Protein AF-A0A4S9XTY2-F1 (afdb_monomer_lite)

Structure (mmCIF, N/CA/C/O backbone):
data_AF-A0A4S9XTY2-F1
#
_entry.id   AF-A0A4S9XTY2-F1
#
loop_
_atom_site.group_PDB
_atom_site.id
_atom_site.type_symbol
_atom_site.label_atom_id
_atom_site.label_alt_id
_atom_site.label_comp_id
_atom_site.label_asym_id
_atom_site.label_entity_id
_atom_site.label_seq_id
_atom_site.pdbx_PDB_ins_code
_atom_site.Cartn_x
_atom_site.Cartn_y
_atom_site.Cartn_z
_atom_site.occupancy
_atom_site.B_iso_or_equiv
_atom_site.auth_seq_id
_atom_site.auth_comp_id
_atom_site.auth_asym_id
_atom_site.auth_atom_id
_atom_site.pdbx_PDB_model_num
ATOM 1 N N . MET A 1 1 ? -0.813 13.740 -27.231 1.00 47.03 1 MET A N 1
ATOM 2 C CA . MET A 1 1 ? -1.101 12.616 -28.149 1.00 47.03 1 MET A CA 1
ATOM 3 C C . MET A 1 1 ? -2.004 13.001 -29.332 1.00 47.03 1 MET A C 1
ATOM 5 O O . MET A 1 1 ? -2.051 12.231 -30.271 1.00 47.03 1 MET A O 1
ATOM 9 N N . PHE A 1 2 ? -2.640 14.187 -29.355 1.00 44.78 2 PHE A N 1
ATOM 10 C CA . PHE A 1 2 ? -3.544 14.608 -30.448 1.00 44.78 2 PHE A CA 1
ATOM 11 C C . PHE A 1 2 ? -2.960 15.600 -31.477 1.00 44.78 2 PHE A C 1
ATOM 13 O O . PHE A 1 2 ? -3.659 15.971 -32.409 1.00 44.78 2 PHE A O 1
ATOM 20 N N . PHE A 1 3 ? -1.696 16.025 -31.347 1.00 54.00 3 PHE A N 1
ATOM 21 C CA . PHE A 1 3 ? -1.122 17.083 -32.198 1.00 54.00 3 PHE A CA 1
ATOM 22 C C . PHE A 1 3 ? 0.329 16.787 -32.611 1.00 54.00 3 PHE A C 1
ATOM 24 O O . PHE A 1 3 ? 1.235 17.560 -32.322 1.00 54.00 3 PHE A O 1
ATOM 31 N N . SER A 1 4 ? 0.573 15.635 -33.238 1.00 59.81 4 SER A N 1
ATOM 32 C CA . SER A 1 4 ? 1.846 15.348 -33.914 1.00 59.81 4 SER A CA 1
ATOM 33 C C . SER A 1 4 ? 1.547 14.979 -35.362 1.00 59.81 4 SER A C 1
ATOM 35 O O . SER A 1 4 ? 0.791 14.046 -35.614 1.00 59.81 4 SER A O 1
ATOM 37 N N . SER A 1 5 ? 2.108 15.732 -36.304 1.00 64.50 5 SER A N 1
ATOM 38 C CA . SER A 1 5 ? 1.830 15.650 -37.743 1.00 64.50 5 SER A CA 1
ATOM 39 C C . SER A 1 5 ? 2.603 14.544 -38.477 1.00 64.50 5 SER A C 1
ATOM 41 O O . SER A 1 5 ? 2.611 14.528 -39.704 1.00 64.50 5 SER A O 1
ATOM 43 N N . GLY A 1 6 ? 3.259 13.628 -37.755 1.00 66.06 6 GLY A N 1
ATOM 44 C CA . GLY A 1 6 ? 4.204 12.665 -38.338 1.00 66.06 6 GLY A CA 1
ATOM 45 C C . GLY A 1 6 ? 4.051 11.213 -37.890 1.00 66.06 6 GLY A C 1
ATOM 46 O O . GLY A 1 6 ? 5.023 10.476 -37.997 1.00 66.06 6 GLY A O 1
ATOM 47 N N . ARG A 1 7 ? 2.898 10.799 -37.345 1.00 63.44 7 ARG A N 1
ATOM 48 C CA . ARG A 1 7 ? 2.650 9.394 -36.967 1.00 63.44 7 ARG A CA 1
ATOM 49 C C . ARG A 1 7 ? 1.341 8.880 -37.560 1.00 63.44 7 ARG A C 1
ATOM 51 O O . ARG A 1 7 ? 0.300 9.511 -37.377 1.00 63.44 7 ARG A O 1
ATOM 58 N N . SER A 1 8 ? 1.398 7.747 -38.258 1.00 72.81 8 SER A N 1
ATOM 59 C CA . SER A 1 8 ? 0.222 7.052 -38.799 1.00 72.81 8 SER A CA 1
ATOM 60 C C . SER A 1 8 ? -0.583 6.340 -37.702 1.00 72.81 8 SER A C 1
ATOM 62 O O . SER A 1 8 ? -0.023 5.838 -36.729 1.00 72.81 8 SER A O 1
ATOM 64 N N . SER A 1 9 ? -1.902 6.218 -37.879 1.00 63.91 9 SER A N 1
ATOM 65 C CA . SER A 1 9 ? -2.782 5.426 -37.001 1.00 63.91 9 SER A CA 1
ATOM 66 C C . SER A 1 9 ? -2.543 3.913 -37.092 1.00 63.91 9 SER A C 1
ATOM 68 O O . SER A 1 9 ? -2.998 3.173 -36.223 1.00 63.91 9 SER A O 1
ATOM 70 N N . THR A 1 10 ? -1.828 3.454 -38.123 1.00 74.75 10 THR A N 1
ATOM 71 C CA . THR A 1 10 ? -1.462 2.045 -38.344 1.00 74.75 10 THR A CA 1
ATOM 72 C C . THR A 1 10 ? -0.012 1.729 -37.977 1.00 74.75 10 THR A C 1
ATOM 74 O O . THR A 1 10 ? 0.428 0.593 -38.148 1.00 74.75 10 THR A O 1
ATOM 77 N N . GLU A 1 11 ? 0.767 2.716 -37.525 1.00 68.56 11 GLU A N 1
ATOM 78 C CA . GLU A 1 11 ? 2.126 2.469 -37.042 1.00 68.56 11 GLU A CA 1
ATOM 79 C C . GLU A 1 11 ? 2.104 1.652 -35.750 1.00 68.56 11 GLU A C 1
ATOM 81 O O . GLU A 1 11 ? 1.166 1.738 -34.953 1.00 68.56 11 GLU A O 1
ATOM 86 N N . LYS A 1 12 ? 3.169 0.868 -35.524 1.00 64.44 12 LYS A N 1
ATOM 87 C CA . LYS A 1 12 ? 3.340 0.131 -34.270 1.00 64.44 12 LYS A CA 1
ATOM 88 C C . LYS A 1 12 ? 3.240 1.143 -33.118 1.00 64.44 12 LYS A C 1
ATOM 90 O O . LYS A 1 12 ? 4.052 2.071 -33.078 1.00 64.44 12 LYS A O 1
ATOM 95 N N . PRO A 1 13 ? 2.262 1.000 -32.206 1.00 62.91 13 PRO A N 1
ATOM 96 C CA . PRO A 1 13 ? 2.040 1.988 -31.166 1.00 62.91 13 PRO A CA 1
ATOM 97 C C . PRO A 1 13 ? 3.301 2.135 -30.321 1.00 62.91 13 PRO A C 1
ATOM 99 O O . PRO A 1 13 ? 3.933 1.150 -29.938 1.00 62.91 13 PRO A O 1
ATOM 102 N N . ASP A 1 14 ? 3.669 3.383 -30.049 1.00 62.94 14 ASP A N 1
ATOM 103 C CA . ASP A 1 14 ? 4.809 3.717 -29.207 1.00 62.94 14 ASP A CA 1
ATOM 104 C C . ASP A 1 14 ? 4.524 3.292 -27.764 1.00 62.94 14 ASP A C 1
ATOM 106 O O . ASP A 1 14 ? 3.837 3.977 -27.001 1.00 62.94 14 ASP A O 1
ATOM 110 N N . ARG A 1 15 ? 5.048 2.116 -27.410 1.00 62.03 15 ARG A N 1
ATOM 111 C CA . ARG A 1 15 ? 4.885 1.500 -26.091 1.00 62.03 15 ARG A CA 1
ATOM 112 C C . ARG A 1 15 ? 5.699 2.207 -25.003 1.00 62.03 15 ARG A C 1
ATOM 114 O O . ARG A 1 15 ? 5.508 1.901 -23.832 1.00 62.03 15 ARG A O 1
ATOM 121 N N . GLN A 1 16 ? 6.554 3.179 -25.350 1.00 60.59 16 GLN A N 1
ATOM 122 C CA . GLN A 1 16 ? 7.283 3.965 -24.351 1.00 60.59 16 GLN A CA 1
ATOM 123 C C . GLN A 1 16 ? 6.404 5.019 -23.662 1.00 60.59 16 GLN A C 1
ATOM 125 O O . GLN A 1 16 ? 6.859 5.622 -22.691 1.00 60.59 16 GLN A O 1
ATOM 130 N N . ALA A 1 17 ? 5.167 5.250 -24.137 1.00 57.03 17 ALA A N 1
ATOM 131 C CA . ALA A 1 17 ? 4.117 6.023 -23.459 1.00 57.03 17 ALA A CA 1
ATOM 132 C C . ALA A 1 17 ? 4.614 7.314 -22.760 1.00 57.03 17 ALA A C 1
ATOM 134 O O . ALA A 1 17 ? 4.257 7.601 -21.618 1.00 57.03 17 ALA A O 1
ATOM 135 N N . GLY A 1 18 ? 5.442 8.107 -23.453 1.00 57.00 18 GLY A N 1
ATOM 136 C CA . GLY A 1 18 ? 5.953 9.394 -22.959 1.00 57.00 18 GLY A CA 1
ATOM 137 C C . GLY A 1 18 ? 7.310 9.367 -22.244 1.00 57.00 18 GLY A C 1
ATOM 138 O O . GLY A 1 18 ? 7.658 10.338 -21.573 1.00 57.00 18 GLY A O 1
ATOM 139 N N . GLY A 1 19 ? 8.095 8.302 -22.413 1.00 66.56 19 GLY A N 1
ATOM 140 C CA . GLY A 1 19 ? 9.510 8.250 -22.035 1.00 66.56 19 GLY A CA 1
ATOM 141 C C . GLY A 1 19 ? 9.763 7.829 -20.585 1.00 66.56 19 GLY A C 1
ATOM 142 O O . GLY A 1 19 ? 8.853 7.443 -19.853 1.00 66.56 19 GLY A O 1
ATOM 143 N N . GLN A 1 20 ? 11.027 7.916 -20.157 1.00 69.06 20 GLN A N 1
ATOM 144 C CA . GLN A 1 20 ? 11.509 7.376 -18.876 1.00 69.06 20 GLN A CA 1
ATOM 145 C C . GLN A 1 20 ? 10.774 7.929 -17.639 1.00 69.06 20 GLN A C 1
ATOM 147 O O . GLN A 1 20 ? 10.698 7.242 -16.623 1.00 69.06 20 GLN A O 1
ATOM 152 N N . TYR A 1 21 ? 10.217 9.143 -17.714 1.00 75.00 21 TYR A N 1
ATOM 153 C CA . TYR A 1 21 ? 9.697 9.865 -16.547 1.00 75.00 21 TYR A CA 1
ATOM 154 C C . TYR A 1 21 ? 8.173 10.032 -16.514 1.00 75.00 21 TYR A C 1
ATOM 156 O O . TYR A 1 21 ? 7.608 10.083 -15.422 1.00 75.00 21 TYR A O 1
ATOM 164 N N . LEU A 1 22 ? 7.477 10.067 -17.660 1.00 82.56 22 LEU A N 1
ATOM 165 C CA . LEU A 1 22 ? 6.032 10.338 -17.670 1.00 82.56 22 LEU A CA 1
ATOM 166 C C . LEU A 1 22 ? 5.233 9.231 -16.972 1.00 82.56 22 LEU A C 1
ATOM 168 O O . LEU A 1 22 ? 4.393 9.513 -16.118 1.00 82.56 22 LEU A O 1
ATOM 172 N N . VAL A 1 23 ? 5.516 7.971 -17.307 1.00 80.94 23 VAL A N 1
ATOM 173 C CA . VAL A 1 23 ? 4.819 6.812 -16.732 1.00 80.94 23 VAL A CA 1
ATOM 174 C C . VAL A 1 2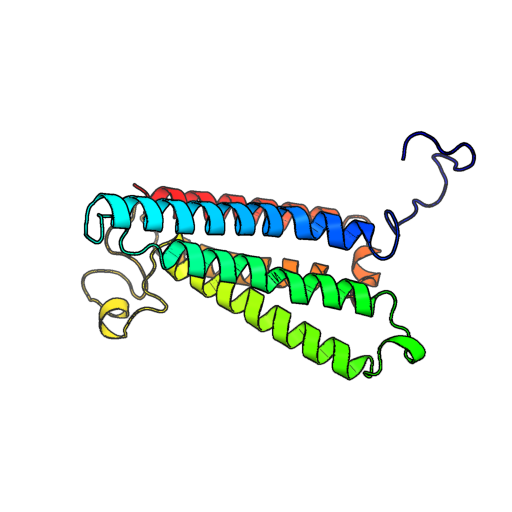3 ? 5.018 6.731 -15.207 1.00 80.94 23 VAL A C 1
ATOM 176 O O . VAL A 1 23 ? 4.014 6.656 -14.496 1.00 80.94 23 VAL A O 1
ATOM 179 N N . PRO A 1 24 ? 6.248 6.822 -14.658 1.00 84.56 24 PRO A N 1
ATOM 180 C CA . PRO A 1 24 ? 6.460 6.908 -13.210 1.00 84.56 24 PRO A CA 1
ATOM 181 C C . PRO A 1 24 ? 5.718 8.068 -12.540 1.00 84.56 24 PRO A C 1
ATOM 183 O O . PRO A 1 24 ? 5.128 7.872 -11.477 1.00 84.56 24 PRO A O 1
ATOM 186 N N . CYS A 1 25 ? 5.692 9.253 -13.161 1.00 87.69 25 CYS A N 1
ATOM 187 C CA . CYS A 1 25 ? 4.947 10.396 -12.633 1.00 87.69 25 CYS A CA 1
ATOM 188 C C . CYS A 1 25 ? 3.451 10.090 -12.524 1.00 87.69 25 CYS A C 1
ATOM 190 O O . CYS A 1 25 ? 2.868 10.334 -11.472 1.00 87.69 25 CYS A O 1
ATOM 192 N N . ILE A 1 26 ? 2.841 9.508 -13.564 1.00 88.38 26 ILE A N 1
ATOM 193 C CA . ILE A 1 26 ? 1.420 9.125 -13.549 1.00 88.38 26 ILE A CA 1
ATOM 194 C C . ILE A 1 26 ? 1.147 8.079 -12.460 1.00 88.38 26 ILE A C 1
ATOM 196 O O . ILE A 1 26 ? 0.204 8.232 -11.684 1.00 88.38 26 ILE A O 1
ATOM 200 N N . ILE A 1 27 ? 1.996 7.053 -12.350 1.00 87.06 27 ILE A N 1
ATOM 201 C CA . ILE A 1 27 ? 1.874 6.002 -11.325 1.00 87.06 27 ILE A CA 1
ATOM 202 C C . ILE A 1 27 ? 1.998 6.582 -9.904 1.00 87.06 27 ILE A C 1
ATOM 204 O O . ILE A 1 27 ? 1.368 6.077 -8.976 1.00 87.06 27 ILE A O 1
ATOM 208 N N . ALA A 1 28 ? 2.766 7.660 -9.719 1.00 92.06 28 ALA A N 1
ATOM 209 C CA . ALA A 1 28 ? 2.953 8.311 -8.425 1.00 92.06 28 ALA A CA 1
ATOM 210 C C . ALA A 1 28 ? 1.759 9.176 -7.975 1.00 92.06 28 ALA A C 1
ATOM 212 O O . ALA A 1 28 ? 1.602 9.401 -6.770 1.00 92.06 28 ALA A O 1
ATOM 213 N N . ILE A 1 29 ? 0.900 9.636 -8.897 1.00 94.06 29 ILE A N 1
ATOM 214 C CA . ILE A 1 29 ? -0.200 10.576 -8.603 1.00 94.06 29 ILE A CA 1
ATOM 215 C C . ILE A 1 29 ? -1.103 10.099 -7.451 1.00 94.06 29 ILE A C 1
ATOM 217 O O . ILE A 1 29 ? -1.309 10.878 -6.513 1.00 94.06 29 ILE A O 1
ATOM 221 N N . PRO A 1 30 ? -1.629 8.855 -7.436 1.00 92.75 30 PRO A N 1
ATOM 222 C CA . PRO A 1 30 ? -2.524 8.417 -6.366 1.00 92.75 30 PRO A CA 1
ATOM 223 C C . PRO A 1 30 ? -1.857 8.464 -4.985 1.00 92.75 30 PRO A C 1
ATOM 225 O O . PRO A 1 30 ? -2.453 8.951 -4.020 1.00 92.75 30 PRO A O 1
ATOM 228 N N . SER A 1 31 ? -0.598 8.024 -4.898 1.00 94.69 31 SER A N 1
ATOM 229 C CA . SER A 1 31 ? 0.190 8.049 -3.661 1.00 94.69 31 SER A CA 1
ATOM 230 C C . SER A 1 31 ? 0.486 9.476 -3.200 1.00 94.69 31 SER A C 1
ATOM 232 O O . SER A 1 31 ? 0.404 9.755 -2.006 1.00 94.69 31 SER A O 1
ATOM 234 N N . MET A 1 32 ? 0.750 10.410 -4.123 1.00 96.69 32 MET A N 1
ATOM 235 C CA . MET A 1 32 ? 0.934 11.834 -3.804 1.00 96.69 32 MET A CA 1
ATOM 236 C C . MET A 1 32 ? -0.329 12.466 -3.230 1.00 96.69 32 MET A C 1
ATOM 238 O O . MET A 1 32 ? -0.268 13.150 -2.205 1.00 96.69 32 MET A O 1
ATOM 242 N N . ILE A 1 33 ? -1.476 12.231 -3.872 1.00 97.44 33 ILE A N 1
ATOM 243 C CA . ILE A 1 33 ? -2.762 12.767 -3.418 1.00 97.44 33 ILE A CA 1
ATOM 244 C C . ILE A 1 33 ? -3.060 12.259 -2.006 1.00 97.44 33 ILE A C 1
ATOM 246 O O . ILE A 1 33 ? -3.359 13.056 -1.114 1.00 97.44 33 ILE A O 1
ATOM 250 N N . ARG A 1 34 ? -2.917 10.948 -1.78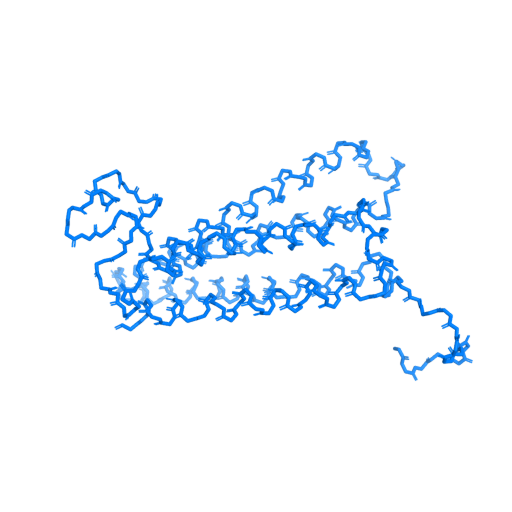2 1.00 96.50 34 ARG A N 1
ATOM 251 C CA . ARG A 1 34 ? -3.153 10.324 -0.476 1.00 96.50 34 ARG A CA 1
ATOM 252 C C . ARG A 1 34 ? -2.175 10.809 0.589 1.00 96.50 34 ARG A C 1
ATOM 254 O O . ARG A 1 34 ? -2.618 11.163 1.677 1.00 96.50 34 ARG A O 1
ATOM 261 N N . LEU A 1 35 ? -0.882 10.906 0.277 1.00 97.62 35 LEU A N 1
ATOM 262 C CA . LEU A 1 35 ? 0.117 11.462 1.192 1.00 97.62 35 LEU A CA 1
ATOM 263 C C . LEU A 1 35 ? -0.280 12.874 1.637 1.00 97.62 35 LEU A C 1
ATOM 265 O O . LEU A 1 35 ? -0.327 13.160 2.833 1.00 97.62 35 LEU A O 1
ATOM 269 N N . ARG A 1 36 ? -0.630 13.744 0.684 1.00 98.00 36 ARG A N 1
ATOM 270 C CA . ARG A 1 36 ? -1.061 15.113 0.981 1.00 98.00 36 ARG A CA 1
ATOM 271 C C . ARG A 1 36 ? -2.302 15.132 1.873 1.00 98.00 36 ARG A C 1
ATOM 273 O O . ARG A 1 36 ? -2.329 15.885 2.843 1.00 98.00 36 ARG A O 1
ATOM 280 N N . GLN A 1 37 ? -3.309 14.313 1.568 1.00 97.44 37 GLN A N 1
ATOM 281 C CA . GLN A 1 37 ? -4.519 14.191 2.388 1.00 97.44 37 GLN A CA 1
ATOM 282 C C . GLN A 1 37 ? -4.182 13.761 3.821 1.00 97.44 37 GLN A C 1
ATOM 284 O O . GLN A 1 37 ? -4.606 14.414 4.770 1.00 97.44 37 GLN A O 1
ATOM 289 N N . CYS A 1 38 ? -3.363 12.720 3.990 1.00 97.19 38 CYS A N 1
ATOM 290 C CA . CYS A 1 38 ? -2.970 12.222 5.306 1.00 97.19 38 CYS A CA 1
ATOM 291 C C . CYS A 1 38 ? -2.218 13.273 6.134 1.00 97.19 38 CYS A C 1
ATOM 293 O O . CYS A 1 38 ? -2.496 13.431 7.322 1.00 97.19 38 CYS A O 1
ATOM 295 N N . LEU A 1 39 ? -1.308 14.029 5.514 1.00 97.69 39 LEU A N 1
ATOM 296 C CA . LEU A 1 39 ? -0.595 15.110 6.195 1.00 97.69 39 LEU A CA 1
ATOM 297 C C . LEU A 1 39 ? -1.542 16.243 6.610 1.00 97.69 39 LEU A C 1
ATOM 299 O O . LEU A 1 39 ? -1.455 16.730 7.735 1.00 97.69 39 LEU A O 1
ATOM 303 N N . ILE A 1 40 ? -2.475 16.636 5.739 1.00 97.19 40 ILE A N 1
ATOM 304 C CA . ILE A 1 40 ? -3.475 17.666 6.053 1.00 97.19 40 ILE A CA 1
ATOM 305 C C . ILE A 1 40 ? -4.346 17.242 7.239 1.00 97.19 40 ILE A C 1
ATOM 307 O O . ILE A 1 40 ? -4.518 18.034 8.166 1.00 97.19 40 ILE A O 1
ATOM 311 N N . GLU A 1 41 ? -4.856 16.008 7.245 1.00 96.25 41 GLU A N 1
ATOM 312 C CA . GLU A 1 41 ? -5.672 15.511 8.358 1.00 96.25 41 GLU A CA 1
ATOM 313 C C . GLU A 1 41 ? -4.868 15.423 9.660 1.00 96.25 41 GLU A C 1
ATOM 315 O O . GLU A 1 41 ? -5.356 15.838 10.711 1.00 96.25 41 GLU A O 1
ATOM 320 N N . TYR A 1 42 ? -3.598 15.006 9.604 1.00 96.00 42 TYR A N 1
ATOM 321 C CA . TYR A 1 42 ? -2.718 15.028 10.774 1.00 96.00 42 TYR A CA 1
ATOM 322 C C . TYR A 1 42 ? -2.593 16.437 11.376 1.00 96.00 42 TYR A C 1
ATOM 324 O O . TYR A 1 42 ? -2.788 16.633 12.580 1.00 96.00 42 TYR A O 1
ATOM 332 N N . PHE A 1 43 ? -2.323 17.446 10.543 1.00 95.50 43 PHE A N 1
ATOM 333 C CA . PHE A 1 43 ? -2.239 18.830 11.010 1.00 95.50 43 PHE A CA 1
ATOM 334 C C . PHE A 1 43 ? -3.588 19.363 11.506 1.00 95.50 43 PHE A C 1
ATOM 336 O O . PHE A 1 43 ? -3.618 20.134 12.470 1.00 95.50 43 PHE A O 1
ATOM 343 N N . ARG A 1 44 ? -4.704 18.935 10.901 1.00 95.12 44 ARG A N 1
ATOM 344 C CA . ARG A 1 44 ? -6.056 19.291 11.348 1.00 95.12 44 ARG A CA 1
ATOM 345 C C . ARG A 1 44 ? -6.340 18.747 12.749 1.00 95.12 44 ARG A C 1
ATOM 347 O O . ARG A 1 44 ? -6.738 19.532 13.610 1.00 95.12 44 ARG A O 1
ATOM 354 N N . VAL A 1 45 ? -6.066 17.465 13.002 1.00 94.62 45 VAL A N 1
ATOM 355 C CA . VAL A 1 45 ? -6.221 16.841 14.330 1.00 94.62 45 VAL A CA 1
ATOM 356 C C . VAL A 1 45 ? -5.332 17.534 15.361 1.00 94.62 45 VAL A C 1
ATOM 358 O O . VAL A 1 45 ? -5.798 17.914 16.434 1.00 94.62 45 VAL A O 1
ATOM 361 N N . ARG A 1 46 ? -4.068 17.812 15.020 1.00 92.94 46 ARG A N 1
ATOM 362 C CA . ARG A 1 46 ? -3.138 18.506 15.923 1.00 92.94 46 ARG A CA 1
ATOM 363 C C . ARG A 1 46 ? -3.615 19.916 16.286 1.00 92.94 46 ARG A C 1
ATOM 365 O O . ARG A 1 46 ? -3.502 20.326 17.442 1.00 92.94 46 ARG A O 1
ATOM 372 N N . LYS A 1 47 ? -4.167 20.661 15.321 1.00 93.56 47 LYS A N 1
ATOM 373 C CA . LYS A 1 47 ? -4.745 21.993 15.559 1.00 93.56 47 LYS A CA 1
ATOM 374 C C . LYS A 1 47 ? -5.992 21.917 16.443 1.00 93.56 47 LYS A C 1
ATOM 376 O O . LYS A 1 47 ? -6.132 22.742 17.344 1.00 93.56 47 LYS A O 1
ATOM 381 N N . ALA A 1 48 ? -6.867 20.938 16.207 1.00 92.25 48 ALA A N 1
ATOM 382 C CA . ALA A 1 48 ? -8.062 20.714 17.018 1.00 92.25 48 ALA A CA 1
ATOM 383 C C . ALA A 1 48 ? -7.701 20.386 18.475 1.00 92.25 48 ALA A C 1
ATOM 385 O O . ALA A 1 48 ? -8.198 21.046 19.384 1.00 92.25 48 ALA A O 1
ATOM 386 N N . ASN A 1 49 ? -6.752 19.471 18.692 1.00 92.75 49 ASN A N 1
ATOM 387 C CA . ASN A 1 49 ? -6.265 19.111 20.026 1.00 92.75 49 ASN A CA 1
ATOM 388 C C . ASN A 1 49 ? -5.648 20.308 20.764 1.00 92.75 49 ASN A C 1
ATOM 390 O O . ASN A 1 49 ? -5.951 20.550 21.930 1.00 92.75 49 ASN A O 1
ATOM 394 N N . LYS A 1 50 ? -4.841 21.127 20.071 1.00 91.62 50 LYS A N 1
ATOM 395 C CA . LYS A 1 50 ? -4.291 22.363 20.651 1.00 91.62 50 LYS A CA 1
ATOM 396 C C . LYS A 1 50 ? -5.394 23.334 21.092 1.00 91.62 50 LYS A C 1
ATOM 398 O O . LYS A 1 50 ? -5.253 23.966 22.131 1.00 91.62 50 LYS A O 1
ATOM 403 N N . LYS A 1 51 ? -6.479 23.458 20.317 1.00 91.50 51 LYS A N 1
ATOM 404 C CA . LYS A 1 51 ? -7.627 24.316 20.660 1.00 91.50 51 LYS A CA 1
ATOM 405 C C . LYS A 1 51 ? -8.436 23.755 21.836 1.00 91.50 51 LYS A C 1
ATOM 407 O O . LYS A 1 51 ? -8.920 24.534 22.645 1.00 91.50 51 LYS A O 1
ATOM 412 N N . ALA A 1 52 ? -8.579 22.435 21.919 1.00 89.12 52 ALA A N 1
ATOM 413 C CA . ALA A 1 52 ? -9.328 21.759 22.976 1.00 89.12 52 ALA A CA 1
ATOM 414 C C . ALA A 1 52 ? -8.551 21.624 24.300 1.00 89.12 52 ALA A C 1
ATOM 416 O O . ALA A 1 52 ? -9.137 21.232 25.302 1.00 89.12 52 ALA A O 1
ATOM 417 N N . GLY A 1 53 ? -7.245 21.922 24.320 1.00 88.44 53 GLY A N 1
ATOM 418 C CA . GLY A 1 53 ? -6.408 21.780 25.517 1.00 88.44 53 GLY A CA 1
ATOM 419 C C . GLY A 1 53 ? -6.116 20.324 25.906 1.00 88.44 53 GLY A C 1
ATOM 420 O O . GLY A 1 53 ? -5.667 20.070 27.018 1.00 88.44 53 GLY A O 1
ATOM 421 N N . GLY A 1 54 ? -6.356 19.367 25.004 1.00 87.06 54 GLY A N 1
ATOM 422 C CA . GLY A 1 54 ? -6.232 17.935 25.273 1.00 87.06 54 GLY A CA 1
ATOM 423 C C . GLY A 1 54 ? -6.309 17.084 24.006 1.00 87.06 54 GLY A C 1
ATOM 424 O O . GLY A 1 54 ? -6.439 17.602 22.896 1.00 87.06 54 GLY A O 1
ATOM 425 N N . THR A 1 55 ? -6.202 15.764 24.161 1.00 87.19 55 THR A N 1
ATOM 426 C CA . THR A 1 55 ? -6.397 14.823 23.045 1.00 87.19 55 THR A CA 1
ATOM 427 C C . THR A 1 55 ? -7.886 14.531 22.874 1.00 87.19 55 THR A C 1
ATOM 429 O O . THR A 1 55 ? -8.549 14.107 23.814 1.00 87.19 55 THR A O 1
ATOM 432 N N . GLY A 1 56 ? -8.431 14.826 21.690 1.00 81.19 56 GLY A N 1
ATOM 433 C CA . GLY A 1 56 ? -9.830 14.542 21.366 1.00 81.19 56 GLY A CA 1
ATOM 434 C C . GLY A 1 56 ? -10.084 13.064 21.050 1.00 81.19 56 GLY A C 1
ATOM 435 O O . GLY A 1 56 ? -9.172 12.240 21.083 1.00 81.19 56 GLY A O 1
ATOM 436 N N . ALA A 1 57 ? -11.322 12.739 20.660 1.00 77.88 57 ALA A N 1
ATOM 437 C CA . ALA A 1 57 ? -11.759 11.371 20.338 1.00 77.88 57 ALA A CA 1
ATOM 438 C C . ALA A 1 57 ? -10.920 10.677 19.243 1.00 77.88 57 ALA A C 1
ATOM 440 O O . ALA A 1 57 ? -10.758 9.463 19.260 1.00 77.88 57 ALA A O 1
ATOM 441 N N . HIS A 1 58 ? -10.328 11.442 18.320 1.00 77.38 58 HIS A N 1
ATOM 442 C CA . HIS A 1 58 ? -9.444 10.925 17.263 1.00 77.38 58 HIS A CA 1
ATOM 443 C C . HIS A 1 58 ? -7.979 10.745 17.714 1.00 77.38 58 HIS A C 1
ATOM 445 O O . HIS A 1 58 ? -7.075 10.549 16.896 1.00 77.38 58 HIS A O 1
ATOM 451 N N . GLY A 1 59 ? -7.719 10.843 19.020 1.00 87.75 59 GLY A N 1
ATOM 452 C CA . GLY A 1 59 ? -6.389 10.763 19.608 1.00 87.75 59 GLY A CA 1
ATOM 453 C C . GLY A 1 59 ? -5.475 11.900 19.149 1.00 87.75 59 GLY A C 1
ATOM 454 O O . GLY A 1 59 ? -5.912 12.993 18.788 1.00 87.75 59 GLY A O 1
ATOM 455 N N . TRP A 1 60 ? -4.165 11.655 19.155 1.00 88.38 60 TRP A N 1
ATOM 456 C CA . TRP A 1 60 ? -3.163 12.655 18.765 1.00 88.38 60 TRP A CA 1
ATOM 457 C C . TRP A 1 60 ? -2.928 12.755 17.244 1.00 88.38 60 TRP A C 1
ATOM 459 O O . TRP A 1 60 ? -2.166 13.614 16.803 1.00 88.38 60 TRP A O 1
ATOM 469 N N . GLY A 1 61 ? -3.582 11.907 16.438 1.00 90.25 61 GLY A N 1
ATOM 470 C CA . GLY A 1 61 ? -3.465 11.891 14.972 1.00 90.25 61 GLY A CA 1
ATOM 471 C C . GLY A 1 61 ? -2.425 10.917 14.400 1.00 90.25 61 GLY A C 1
ATOM 472 O O . GLY A 1 61 ? -2.196 10.918 13.190 1.00 90.25 61 GLY A O 1
ATOM 473 N N . GLY A 1 62 ? -1.814 10.061 15.227 1.00 92.06 62 GLY A N 1
ATOM 474 C CA . GLY A 1 62 ? -0.762 9.126 14.803 1.00 92.06 62 GLY A CA 1
ATOM 475 C C . GLY A 1 62 ? -1.154 8.191 13.653 1.00 92.06 62 GLY A C 1
ATOM 476 O O . GLY A 1 62 ? -0.323 7.894 12.797 1.00 92.06 62 GLY A O 1
ATOM 477 N N . GLN A 1 63 ? -2.425 7.788 13.561 1.00 93.50 63 GLN A N 1
ATOM 478 C CA . GLN A 1 63 ? -2.917 6.958 12.456 1.00 93.50 63 GLN A CA 1
ATOM 479 C C . GLN A 1 63 ? -2.803 7.668 11.098 1.00 93.50 63 GLN A C 1
ATOM 481 O O . GLN A 1 63 ? -2.429 7.038 10.113 1.00 93.50 63 GLN A O 1
ATOM 486 N N . HIS A 1 64 ? -3.051 8.980 11.024 1.00 94.62 64 HIS A N 1
ATOM 487 C CA . HIS A 1 64 ? -2.884 9.728 9.774 1.00 94.62 64 HIS A CA 1
ATOM 488 C C . HIS A 1 64 ? -1.418 9.780 9.342 1.00 94.62 64 HIS A C 1
ATOM 490 O O . HIS A 1 64 ? -1.126 9.614 8.161 1.00 94.62 64 HIS A O 1
ATOM 496 N N . LEU A 1 65 ? -0.493 9.944 10.292 1.00 95.62 65 LEU A N 1
ATOM 497 C CA . LEU A 1 65 ? 0.940 9.939 10.003 1.00 95.62 65 LEU A CA 1
ATOM 498 C C . LEU A 1 65 ? 1.431 8.549 9.576 1.00 95.62 65 LEU A C 1
ATOM 500 O O . LEU A 1 65 ? 2.199 8.429 8.626 1.00 95.62 65 LEU A O 1
ATOM 504 N N . ALA A 1 66 ? 0.943 7.491 10.223 1.00 96.19 66 ALA A N 1
ATOM 505 C CA . ALA A 1 66 ? 1.241 6.124 9.820 1.00 96.19 66 ALA A CA 1
ATOM 506 C C . ALA A 1 66 ? 0.726 5.852 8.390 1.00 96.19 66 ALA A C 1
ATOM 508 O O . ALA A 1 66 ? 1.464 5.332 7.553 1.00 96.19 66 ALA A O 1
ATOM 509 N N . ASN A 1 67 ? -0.484 6.309 8.058 1.00 96.06 67 ASN A N 1
ATOM 510 C CA . ASN A 1 67 ? -1.024 6.192 6.703 1.00 96.06 67 ASN A CA 1
ATOM 511 C C . ASN A 1 67 ? -0.214 7.024 5.690 1.00 96.06 67 ASN A C 1
ATOM 513 O O . ASN A 1 67 ? 0.039 6.570 4.578 1.00 96.06 67 ASN A O 1
ATOM 517 N N . ALA A 1 68 ? 0.255 8.215 6.077 1.00 97.12 68 ALA A N 1
ATOM 518 C CA . ALA A 1 68 ? 1.165 9.018 5.261 1.00 97.12 68 ALA A CA 1
ATOM 519 C C . ALA A 1 68 ? 2.456 8.245 4.946 1.00 97.12 68 ALA A C 1
ATOM 521 O O . ALA A 1 68 ? 2.863 8.194 3.786 1.00 97.12 68 ALA A O 1
ATOM 522 N N . LEU A 1 69 ? 3.042 7.574 5.946 1.00 97.00 69 LEU A N 1
ATOM 523 C CA . LEU A 1 69 ? 4.222 6.726 5.764 1.00 97.00 69 LEU A CA 1
ATOM 524 C C . LEU A 1 69 ? 3.943 5.540 4.823 1.00 97.00 69 LEU A C 1
ATOM 526 O O . LEU A 1 69 ? 4.791 5.177 4.006 1.00 97.00 69 LEU A O 1
ATOM 530 N N . LYS A 1 70 ? 2.737 4.957 4.891 1.00 95.88 70 LYS A N 1
ATOM 531 C CA . LYS A 1 70 ? 2.312 3.901 3.962 1.00 95.88 70 LYS A CA 1
ATOM 532 C C . LYS A 1 70 ? 2.397 4.398 2.522 1.00 95.88 70 LYS A C 1
ATOM 534 O O . LYS A 1 70 ? 3.081 3.787 1.706 1.00 95.88 70 LYS A O 1
ATOM 539 N N . TYR A 1 71 ? 1.774 5.534 2.213 1.00 95.69 71 TYR A N 1
ATOM 540 C CA . TYR A 1 71 ? 1.792 6.076 0.851 1.00 95.69 71 TYR A CA 1
ATOM 541 C C . TYR A 1 71 ? 3.163 6.615 0.433 1.00 95.69 71 TYR A C 1
ATOM 543 O O . TYR A 1 71 ? 3.507 6.529 -0.744 1.00 95.69 71 TYR A O 1
ATOM 551 N N . SER A 1 72 ? 3.982 7.107 1.369 1.00 96.88 72 SER A N 1
ATOM 552 C CA . SER A 1 72 ? 5.341 7.539 1.039 1.00 96.88 72 SER A CA 1
ATOM 553 C C . SER A 1 72 ? 6.260 6.373 0.669 1.00 96.88 72 SER A C 1
ATOM 555 O O . SER A 1 72 ? 7.156 6.544 -0.153 1.00 96.88 72 SER A O 1
ATOM 557 N N . SER A 1 73 ? 6.028 5.179 1.225 1.00 96.00 73 SER A N 1
ATOM 558 C CA . SER A 1 73 ? 6.832 3.985 0.921 1.00 96.00 73 SER A CA 1
ATOM 559 C C . SER A 1 73 ? 6.750 3.526 -0.545 1.00 96.00 73 SER A C 1
ATOM 561 O O . SER A 1 73 ? 7.615 2.779 -0.992 1.00 96.00 73 SER A O 1
ATOM 563 N N . ALA A 1 74 ? 5.767 4.007 -1.318 1.00 94.31 74 ALA A N 1
ATOM 564 C CA . ALA A 1 74 ? 5.654 3.725 -2.749 1.00 94.31 74 ALA A CA 1
ATOM 565 C C . ALA A 1 74 ? 6.632 4.547 -3.614 1.00 94.31 74 ALA A C 1
ATOM 567 O O . ALA A 1 74 ? 7.006 4.101 -4.698 1.00 94.31 74 ALA A O 1
ATOM 568 N N . PHE A 1 75 ? 7.072 5.731 -3.163 1.00 95.31 75 PHE A N 1
ATOM 569 C CA . PHE A 1 75 ? 7.938 6.599 -3.976 1.00 95.31 75 PHE A CA 1
ATOM 570 C C . PHE A 1 75 ? 9.306 5.987 -4.278 1.00 95.31 75 PHE A C 1
ATOM 572 O O . PHE A 1 75 ? 9.682 6.002 -5.449 1.00 95.31 75 PHE A O 1
ATOM 579 N N . PRO A 1 76 ? 10.038 5.409 -3.304 1.00 95.12 76 PRO A N 1
ATOM 580 C CA . PRO A 1 76 ? 11.301 4.741 -3.599 1.00 95.12 76 PRO A CA 1
ATOM 581 C C . PRO A 1 76 ? 11.141 3.630 -4.638 1.00 95.12 76 PRO A C 1
ATOM 583 O O . PRO A 1 76 ? 11.950 3.544 -5.553 1.00 95.12 76 PRO A O 1
ATOM 586 N N . VAL A 1 77 ? 10.061 2.839 -4.563 1.00 93.94 77 VAL A N 1
ATOM 587 C CA . VAL A 1 77 ? 9.772 1.787 -5.550 1.00 93.94 77 VAL A CA 1
ATOM 588 C C . VAL A 1 77 ? 9.630 2.387 -6.948 1.00 93.94 77 VAL A C 1
ATOM 590 O O . VAL A 1 77 ? 10.294 1.941 -7.881 1.00 93.94 77 VAL A O 1
ATOM 593 N N . ILE A 1 78 ? 8.810 3.428 -7.101 1.00 91.88 78 ILE A N 1
ATOM 594 C CA . ILE A 1 78 ? 8.544 4.071 -8.396 1.00 91.88 78 ILE A CA 1
ATOM 595 C C . ILE A 1 78 ? 9.811 4.728 -8.964 1.00 91.88 78 ILE A C 1
ATOM 597 O O . ILE A 1 78 ? 10.127 4.540 -10.138 1.00 91.88 78 ILE A O 1
ATOM 601 N N . ILE A 1 79 ? 10.558 5.462 -8.134 1.00 91.75 79 ILE A N 1
ATOM 602 C CA . ILE A 1 79 ? 11.792 6.151 -8.536 1.00 91.75 79 ILE A CA 1
ATOM 603 C C . ILE A 1 79 ? 12.847 5.137 -8.980 1.00 91.75 79 ILE A C 1
ATOM 605 O O . ILE A 1 79 ? 13.419 5.282 -10.057 1.00 91.75 79 ILE A O 1
ATOM 609 N N . LEU A 1 80 ? 13.076 4.086 -8.190 1.00 91.75 80 LEU A N 1
ATOM 610 C CA . LEU A 1 80 ? 14.053 3.051 -8.523 1.00 91.75 80 LEU A CA 1
ATOM 611 C C . LEU A 1 80 ? 13.643 2.277 -9.784 1.00 91.75 80 LEU A C 1
ATOM 613 O O . LEU A 1 80 ? 14.500 1.990 -10.613 1.00 91.75 80 LEU A O 1
ATOM 617 N N . SER A 1 81 ? 12.342 2.041 -9.994 1.00 89.25 81 SER A N 1
ATOM 618 C CA . SER A 1 81 ? 11.834 1.447 -11.244 1.00 89.25 81 SER A CA 1
ATOM 619 C C . SER A 1 81 ? 12.181 2.316 -12.461 1.00 89.25 81 SER A C 1
ATOM 621 O O . SER A 1 81 ? 12.621 1.804 -13.488 1.00 89.25 81 SER A O 1
ATOM 623 N N . ALA A 1 82 ? 12.024 3.640 -12.348 1.00 87.19 82 ALA A N 1
ATOM 624 C CA . ALA A 1 82 ? 12.358 4.588 -13.412 1.00 87.19 82 ALA A CA 1
ATOM 625 C C . ALA A 1 82 ? 13.871 4.671 -13.682 1.00 87.19 82 ALA A C 1
ATOM 627 O O . ALA A 1 82 ? 14.296 4.757 -14.837 1.00 87.19 82 ALA A O 1
ATOM 628 N N . LEU A 1 83 ? 14.685 4.632 -12.621 1.00 88.12 83 LEU A N 1
ATOM 629 C CA . LEU A 1 83 ? 16.147 4.636 -12.719 1.00 88.12 83 LEU A CA 1
ATOM 630 C C . LEU A 1 83 ? 16.674 3.367 -13.391 1.00 88.12 83 LEU A C 1
ATOM 632 O O . LEU A 1 83 ? 17.576 3.457 -14.213 1.00 88.12 83 LEU A O 1
ATOM 636 N N . MET A 1 84 ? 16.087 2.207 -13.092 1.00 87.31 84 MET A N 1
ATOM 637 C CA . MET A 1 84 ? 16.476 0.942 -13.713 1.00 87.31 84 MET A CA 1
ATOM 638 C C . MET A 1 84 ? 16.158 0.886 -15.215 1.00 87.31 84 MET A C 1
ATOM 640 O O . MET A 1 84 ? 16.959 0.361 -15.978 1.00 87.31 84 MET A O 1
ATOM 644 N N . ARG A 1 85 ? 15.031 1.457 -15.668 1.00 80.69 85 ARG A N 1
ATOM 645 C CA . ARG A 1 85 ? 14.663 1.459 -17.103 1.00 80.69 85 ARG A CA 1
ATOM 646 C C . ARG A 1 85 ? 15.589 2.294 -17.989 1.00 80.69 85 ARG A C 1
ATOM 648 O O . ARG A 1 85 ? 15.679 2.033 -19.181 1.00 80.69 85 ARG A O 1
ATOM 655 N N . GLY A 1 86 ? 16.241 3.309 -17.429 1.00 78.75 86 GLY A N 1
ATOM 656 C CA . GLY A 1 86 ? 17.266 4.094 -18.125 1.00 78.75 86 GLY A CA 1
ATOM 657 C C . GLY A 1 86 ? 18.590 4.030 -17.385 1.00 78.75 86 GLY A C 1
ATOM 658 O O . GLY A 1 86 ? 19.218 5.064 -17.160 1.00 78.75 86 GLY A O 1
ATOM 659 N N . TYR A 1 87 ? 18.949 2.825 -16.936 1.00 84.81 87 TYR A N 1
ATOM 660 C CA . TYR A 1 87 ? 20.162 2.593 -16.176 1.00 84.81 87 TYR A CA 1
ATOM 661 C C . TYR A 1 87 ? 21.394 2.959 -17.012 1.00 84.81 87 TYR A C 1
ATOM 663 O O . TYR A 1 87 ? 21.610 2.434 -18.102 1.00 84.81 87 TYR A O 1
ATOM 671 N N . ASP A 1 88 ? 22.201 3.871 -16.474 1.00 83.56 88 ASP A N 1
ATOM 672 C CA . ASP A 1 88 ? 23.461 4.320 -17.055 1.00 83.56 88 ASP A CA 1
ATOM 673 C C . ASP A 1 88 ? 24.559 4.196 -15.983 1.00 83.56 88 ASP A C 1
ATOM 675 O O . ASP A 1 88 ? 24.548 4.963 -15.005 1.00 83.56 88 ASP A O 1
ATOM 679 N N . PRO A 1 89 ? 25.509 3.250 -16.138 1.00 82.31 89 PRO A N 1
ATOM 680 C CA . PRO A 1 89 ? 26.601 3.048 -15.189 1.00 82.31 89 PRO A CA 1
ATOM 681 C C . PRO A 1 89 ? 27.414 4.319 -14.919 1.00 82.31 89 PRO A C 1
ATOM 683 O O . PRO A 1 89 ? 27.896 4.504 -13.802 1.00 82.31 89 PRO A O 1
ATOM 686 N N . ALA A 1 90 ? 27.544 5.209 -15.912 1.00 83.50 90 ALA A N 1
ATOM 687 C CA . ALA A 1 90 ? 28.331 6.432 -15.791 1.00 83.50 90 ALA A CA 1
ATOM 688 C C . ALA A 1 90 ? 27.662 7.488 -14.893 1.00 83.50 90 ALA A C 1
ATOM 690 O O . ALA A 1 90 ? 28.346 8.359 -14.358 1.00 83.50 90 ALA A O 1
ATOM 691 N N . LYS A 1 91 ? 26.335 7.418 -14.709 1.00 84.75 91 LYS A N 1
ATOM 692 C CA . LYS A 1 91 ? 25.557 8.389 -13.917 1.00 84.75 91 LYS A CA 1
ATOM 693 C C . LYS A 1 91 ? 25.138 7.866 -12.547 1.00 84.75 91 LYS A C 1
ATOM 695 O O . LYS A 1 91 ? 25.002 8.656 -11.618 1.00 84.75 91 LYS A O 1
ATOM 700 N N . ILE A 1 92 ? 24.879 6.564 -12.423 1.00 82.19 92 ILE A N 1
ATOM 701 C CA . ILE A 1 92 ? 24.187 5.995 -11.255 1.00 82.19 92 ILE A CA 1
ATOM 702 C C . ILE A 1 92 ? 25.153 5.552 -10.144 1.00 82.19 92 ILE A C 1
ATOM 704 O O . ILE A 1 92 ? 24.734 5.427 -8.996 1.00 82.19 92 ILE A O 1
ATOM 708 N N . GLY A 1 93 ? 26.447 5.359 -10.430 1.00 85.56 93 GLY A N 1
ATOM 709 C CA . GLY A 1 93 ? 27.474 5.059 -9.413 1.00 85.56 93 GLY A CA 1
ATOM 710 C C . GLY A 1 93 ? 27.254 3.762 -8.610 1.00 85.56 93 GLY A C 1
ATOM 711 O O . GLY A 1 93 ? 28.013 3.463 -7.693 1.00 85.56 93 GLY A O 1
ATOM 712 N N . MET A 1 94 ? 26.224 2.986 -8.949 1.00 87.94 94 MET A N 1
ATOM 713 C CA . MET A 1 94 ? 25.818 1.729 -8.329 1.00 87.94 94 MET A CA 1
ATOM 714 C C . MET A 1 94 ? 25.613 0.705 -9.439 1.00 87.94 94 MET A C 1
ATOM 716 O O . MET A 1 94 ? 25.103 1.056 -10.498 1.00 87.94 94 MET A O 1
ATOM 720 N N . SER A 1 95 ? 25.984 -0.554 -9.197 1.00 90.69 95 SER A N 1
ATOM 721 C CA . SER A 1 95 ? 25.729 -1.629 -10.157 1.00 90.69 95 SER A CA 1
ATOM 722 C C . SER A 1 95 ? 24.231 -1.871 -10.349 1.00 90.69 95 SER A C 1
ATOM 724 O O . SER A 1 95 ? 23.440 -1.706 -9.419 1.00 90.69 95 SER A O 1
ATOM 726 N N . GLU A 1 96 ? 23.848 -2.345 -11.531 1.00 88.31 96 GLU A N 1
ATOM 727 C CA . GLU A 1 96 ? 22.467 -2.717 -11.859 1.00 88.31 96 GLU A CA 1
ATOM 728 C C . GLU A 1 96 ? 21.892 -3.708 -10.835 1.00 88.31 96 GLU A C 1
ATOM 730 O O . GLU A 1 96 ? 20.798 -3.515 -10.306 1.00 88.31 96 GLU A O 1
ATOM 735 N N . THR A 1 97 ? 22.682 -4.717 -10.456 1.00 89.25 97 THR A N 1
ATOM 736 C CA . THR A 1 97 ? 22.325 -5.689 -9.416 1.00 89.25 97 THR A CA 1
ATOM 737 C C . THR A 1 97 ? 22.118 -5.034 -8.051 1.00 89.25 97 THR A C 1
ATOM 739 O O . THR A 1 97 ? 21.214 -5.422 -7.309 1.00 89.25 97 THR A O 1
ATOM 742 N N . GLY A 1 98 ? 22.950 -4.052 -7.690 1.00 92.19 98 GLY A N 1
ATOM 743 C CA . GLY A 1 98 ? 22.792 -3.284 -6.455 1.00 92.19 98 GLY A CA 1
ATOM 744 C C . GLY A 1 98 ? 21.490 -2.485 -6.457 1.00 92.19 98 GLY A C 1
ATOM 745 O O . GLY A 1 98 ? 20.728 -2.544 -5.490 1.00 92.19 98 GLY A O 1
ATOM 746 N N . LEU A 1 99 ? 21.194 -1.828 -7.579 1.00 91.62 99 LEU A N 1
ATOM 747 C CA . LEU A 1 99 ? 19.979 -1.046 -7.769 1.00 91.62 99 LEU A CA 1
ATOM 748 C C . LEU A 1 99 ? 18.723 -1.931 -7.710 1.00 91.62 99 LEU A C 1
ATOM 750 O O . LEU A 1 99 ? 17.757 -1.583 -7.033 1.00 91.62 99 LEU A O 1
ATOM 754 N N . PHE A 1 100 ? 18.765 -3.115 -8.327 1.00 90.94 100 PHE A N 1
ATOM 755 C CA . PHE A 1 100 ? 17.686 -4.102 -8.263 1.00 90.94 100 PHE A CA 1
ATOM 756 C C . PHE A 1 100 ? 17.447 -4.630 -6.843 1.00 90.94 100 PHE A C 1
ATOM 758 O O . PHE A 1 100 ? 16.302 -4.723 -6.403 1.00 90.94 100 PHE A O 1
ATOM 765 N N . ARG A 1 101 ? 18.509 -4.943 -6.087 1.00 93.25 101 ARG A N 1
ATOM 766 C CA . ARG A 1 101 ? 18.387 -5.376 -4.681 1.00 93.25 101 ARG A CA 1
ATOM 767 C C . ARG A 1 101 ? 17.782 -4.282 -3.804 1.00 93.25 101 ARG A C 1
ATOM 769 O O . ARG A 1 101 ? 16.942 -4.577 -2.956 1.00 93.25 101 ARG A O 1
ATOM 776 N N . LEU A 1 102 ? 18.176 -3.029 -4.027 1.00 94.88 102 LEU A N 1
ATOM 777 C CA . LEU A 1 102 ? 17.599 -1.880 -3.334 1.00 94.88 102 LEU A CA 1
ATOM 778 C C . LEU A 1 102 ? 16.117 -1.698 -3.691 1.00 94.88 102 LEU A C 1
ATOM 780 O O . LEU A 1 102 ? 15.290 -1.484 -2.806 1.00 94.88 102 LEU A O 1
ATOM 784 N N . TRP A 1 103 ? 15.768 -1.838 -4.970 1.00 94.12 103 TRP A N 1
ATOM 785 C CA . TRP A 1 103 ? 14.380 -1.820 -5.428 1.00 94.12 103 TRP A CA 1
ATOM 786 C C . TRP A 1 103 ? 13.554 -2.928 -4.762 1.00 94.12 103 TRP A C 1
ATOM 788 O O . TRP A 1 103 ? 12.511 -2.630 -4.182 1.00 94.12 103 TRP A O 1
ATOM 798 N N . LEU A 1 104 ? 14.050 -4.171 -4.745 1.00 93.00 104 LEU A N 1
ATOM 799 C CA . LEU A 1 104 ? 13.397 -5.304 -4.079 1.00 93.00 104 LEU A CA 1
ATOM 800 C C . LEU A 1 104 ? 13.164 -5.046 -2.589 1.00 93.00 104 LEU A C 1
ATOM 802 O O . LEU A 1 104 ? 12.092 -5.356 -2.072 1.00 93.00 104 LEU A O 1
ATOM 806 N N . PHE A 1 105 ? 14.138 -4.448 -1.901 1.00 95.44 105 PHE A N 1
ATOM 807 C CA . PHE A 1 105 ? 13.982 -4.062 -0.502 1.00 95.44 105 PHE A CA 1
ATOM 808 C C . PHE A 1 105 ? 12.805 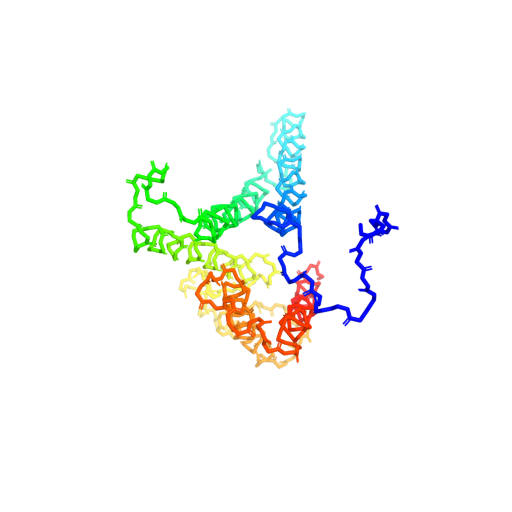-3.095 -0.312 1.00 95.44 105 PHE A C 1
ATOM 810 O O . PHE A 1 105 ? 11.944 -3.327 0.537 1.00 95.44 105 PHE A O 1
ATOM 817 N N . PHE A 1 106 ? 12.711 -2.040 -1.125 1.00 95.88 106 PHE A N 1
ATOM 818 C CA . PHE A 1 106 ? 11.599 -1.093 -1.021 1.00 95.88 106 PHE A CA 1
ATOM 819 C C . PHE A 1 106 ? 10.257 -1.691 -1.449 1.00 95.88 106 PHE A C 1
ATOM 821 O O . PHE A 1 106 ? 9.240 -1.372 -0.835 1.00 95.88 106 PHE A O 1
ATOM 828 N N . VAL A 1 107 ? 10.240 -2.585 -2.442 1.00 93.69 107 VAL A N 1
ATOM 829 C CA . VAL A 1 107 ? 9.048 -3.363 -2.814 1.00 93.69 107 VAL A CA 1
ATOM 830 C C . VAL A 1 107 ? 8.561 -4.185 -1.629 1.00 93.69 107 VAL A C 1
ATOM 832 O O . VAL A 1 107 ? 7.367 -4.169 -1.326 1.00 93.69 107 VAL A O 1
ATOM 835 N N . PHE A 1 108 ? 9.472 -4.867 -0.933 1.00 94.12 108 PHE A N 1
ATOM 836 C CA . PHE A 1 108 ? 9.154 -5.647 0.256 1.00 94.12 108 PHE A CA 1
ATOM 837 C C . PHE A 1 108 ? 8.577 -4.745 1.351 1.00 94.12 108 PHE A C 1
ATOM 839 O O . PHE A 1 108 ? 7.462 -4.978 1.811 1.00 94.12 108 PHE A O 1
ATOM 846 N N . VAL A 1 109 ? 9.267 -3.658 1.708 1.00 95.44 109 VAL A N 1
ATOM 847 C CA . VAL A 1 109 ? 8.793 -2.707 2.728 1.00 95.44 109 VAL A CA 1
ATOM 848 C C . VAL A 1 109 ? 7.404 -2.162 2.383 1.00 95.44 109 VAL A C 1
ATOM 850 O O . VAL A 1 109 ? 6.507 -2.187 3.226 1.00 95.44 109 VAL A O 1
ATOM 853 N N . ASN A 1 110 ? 7.197 -1.712 1.144 1.00 95.06 110 ASN A N 1
ATOM 854 C CA . ASN A 1 110 ? 5.914 -1.179 0.694 1.00 95.06 110 ASN A CA 1
ATOM 855 C C . ASN A 1 110 ? 4.794 -2.232 0.739 1.00 95.06 110 ASN A C 1
ATOM 857 O O . ASN A 1 110 ? 3.697 -1.946 1.229 1.00 95.06 110 ASN A O 1
ATOM 861 N N . SER A 1 111 ? 5.072 -3.447 0.265 1.00 92.75 111 SER A N 1
ATOM 862 C CA . SER A 1 111 ? 4.085 -4.527 0.185 1.00 92.75 111 SER A CA 1
ATOM 863 C C . SER A 1 111 ? 3.676 -4.997 1.573 1.00 92.75 111 SER A C 1
ATOM 865 O O . SER A 1 111 ? 2.486 -5.002 1.885 1.00 92.75 111 SER A O 1
ATOM 867 N N . PHE A 1 112 ? 4.646 -5.308 2.437 1.00 93.44 112 PHE A N 1
ATOM 868 C CA . PHE A 1 112 ? 4.382 -5.770 3.800 1.00 93.44 112 PHE A CA 1
ATOM 869 C C . PHE A 1 112 ? 3.683 -4.705 4.634 1.00 93.44 112 PHE A C 1
ATOM 871 O O . PHE A 1 112 ? 2.726 -5.024 5.339 1.00 93.44 112 PHE A O 1
ATOM 878 N N . TYR A 1 113 ? 4.092 -3.437 4.516 1.00 95.38 113 TYR A N 1
ATOM 879 C CA . TYR A 1 113 ? 3.410 -2.377 5.247 1.00 95.38 113 TYR A CA 1
ATOM 880 C C . TYR A 1 113 ? 1.970 -2.200 4.754 1.00 95.38 113 TYR A C 1
ATOM 882 O O . TYR A 1 113 ? 1.042 -2.079 5.554 1.00 95.38 113 TYR A O 1
ATOM 890 N N . SER A 1 114 ? 1.746 -2.261 3.442 1.00 93.56 114 SER A N 1
ATOM 891 C CA . SER A 1 114 ? 0.389 -2.189 2.909 1.00 93.56 114 SER A CA 1
ATOM 892 C C . SER A 1 114 ? -0.456 -3.381 3.375 1.00 93.56 114 SER A C 1
ATOM 894 O O . SER A 1 114 ? -1.627 -3.196 3.686 1.00 93.56 114 SER A O 1
ATOM 896 N N . ILE A 1 115 ? 0.095 -4.605 3.418 1.00 93.25 115 ILE A N 1
ATOM 897 C CA . ILE A 1 115 ? -0.648 -5.815 3.840 1.00 93.25 115 ILE A CA 1
ATOM 898 C C . ILE A 1 115 ? -1.034 -5.697 5.306 1.00 93.25 115 ILE A C 1
ATOM 900 O O . ILE A 1 115 ? -2.193 -5.888 5.663 1.00 93.25 115 ILE A O 1
ATOM 904 N N . TYR A 1 116 ? -0.070 -5.317 6.144 1.00 94.44 116 TYR A N 1
ATOM 905 C CA . TYR A 1 116 ? -0.327 -5.025 7.544 1.00 94.44 116 TYR A CA 1
ATOM 906 C C . TYR A 1 116 ? -1.456 -4.001 7.695 1.00 94.44 116 TYR A C 1
ATOM 908 O O . TYR A 1 116 ? -2.353 -4.192 8.516 1.00 94.44 116 TYR A O 1
ATOM 916 N N . TRP A 1 117 ? -1.428 -2.932 6.896 1.00 95.19 117 TRP A N 1
ATOM 917 C CA . TRP A 1 117 ? -2.433 -1.882 6.959 1.00 95.19 117 TRP A CA 1
ATOM 918 C C . TRP A 1 117 ? -3.820 -2.380 6.565 1.00 95.19 117 TRP A C 1
ATOM 920 O O . TRP A 1 117 ? -4.781 -2.120 7.279 1.00 95.19 117 TRP A O 1
ATOM 930 N N . ASP A 1 118 ? -3.937 -3.091 5.452 1.00 94.00 118 ASP A N 1
ATOM 931 C CA . ASP A 1 118 ? -5.239 -3.518 4.953 1.00 94.00 118 ASP A CA 1
ATOM 932 C C . ASP A 1 118 ? -5.888 -4.516 5.919 1.00 94.00 118 ASP A C 1
ATOM 934 O O . ASP A 1 118 ? -7.033 -4.326 6.317 1.00 94.00 118 ASP A O 1
ATOM 938 N N . VAL A 1 119 ? -5.116 -5.490 6.411 1.00 93.31 119 VAL A N 1
ATOM 939 C CA . VAL A 1 119 ? -5.599 -6.486 7.376 1.00 93.31 119 VAL A CA 1
ATOM 940 C C . VAL A 1 119 ? -5.919 -5.861 8.736 1.00 93.31 119 VAL A C 1
ATOM 942 O O . VAL A 1 119 ? -6.988 -6.099 9.286 1.00 93.31 119 VAL A O 1
ATOM 945 N N . THR A 1 120 ? -5.006 -5.060 9.291 1.00 92.12 120 THR A N 1
ATOM 946 C CA . THR A 1 120 ? -5.104 -4.607 10.694 1.00 92.12 120 THR A CA 1
ATOM 947 C C . THR A 1 120 ? -5.859 -3.292 10.844 1.00 92.12 120 THR A C 1
ATOM 949 O O . THR A 1 120 ? -6.450 -3.043 11.884 1.00 92.12 120 THR A O 1
ATOM 952 N N . LYS A 1 121 ? -5.771 -2.384 9.867 1.00 92.50 121 LYS A N 1
ATOM 953 C CA . LYS A 1 121 ? -6.304 -1.017 9.987 1.00 92.50 121 LYS A CA 1
ATOM 954 C C . LYS A 1 121 ? -7.559 -0.793 9.166 1.00 92.50 121 LYS A C 1
ATOM 956 O O . LYS A 1 121 ? -8.444 -0.106 9.656 1.00 92.50 121 LYS A O 1
ATOM 961 N N . ASP A 1 122 ? -7.621 -1.304 7.938 1.00 92.44 122 ASP A N 1
ATOM 962 C CA . ASP A 1 122 ? -8.808 -1.112 7.098 1.00 92.44 122 ASP A CA 1
ATOM 963 C C . ASP A 1 122 ? -9.878 -2.183 7.362 1.00 92.44 122 ASP A C 1
ATOM 965 O O . ASP A 1 122 ? -11.060 -1.858 7.327 1.00 92.44 122 ASP A O 1
ATOM 969 N N . TRP A 1 123 ? -9.488 -3.429 7.655 1.00 92.81 123 TRP A N 1
ATOM 970 C CA . TRP A 1 123 ? -10.425 -4.516 7.980 1.00 92.81 123 TRP A CA 1
ATOM 971 C C . TRP A 1 123 ? -10.540 -4.823 9.478 1.00 92.81 123 TRP A C 1
ATOM 973 O O . TRP A 1 123 ? -11.421 -5.589 9.865 1.00 92.81 123 TRP A O 1
ATOM 983 N N . ASP A 1 124 ? -9.696 -4.211 10.316 1.00 91.31 124 ASP A N 1
ATOM 984 C CA . ASP A 1 124 ? -9.694 -4.377 11.782 1.00 91.31 124 ASP A CA 1
ATOM 985 C C . ASP A 1 124 ? -9.614 -5.850 12.228 1.00 91.31 124 ASP A C 1
ATOM 987 O O . ASP A 1 124 ? -10.305 -6.307 13.137 1.00 91.31 124 ASP A O 1
ATOM 991 N N . LEU A 1 125 ? -8.792 -6.641 11.532 1.00 90.56 125 LEU A N 1
ATOM 992 C CA . LEU A 1 125 ? -8.570 -8.049 11.849 1.00 90.56 125 LEU A CA 1
ATOM 993 C C . LEU A 1 125 ? -7.386 -8.213 12.805 1.00 90.56 125 LEU A C 1
ATOM 995 O O . LEU A 1 125 ? -6.376 -7.511 12.720 1.00 90.56 125 LEU A O 1
ATOM 999 N N . SER A 1 126 ? -7.464 -9.223 13.669 1.00 89.19 126 SER A N 1
ATOM 1000 C CA . SER A 1 126 ? -6.508 -9.455 14.757 1.00 89.19 126 SER A CA 1
ATOM 1001 C C . SER A 1 126 ? -5.304 -10.327 14.363 1.00 89.19 126 SER A C 1
ATOM 1003 O O . SER A 1 126 ? -4.547 -10.791 15.221 1.00 89.19 126 SER A O 1
ATOM 1005 N N . LEU A 1 127 ? -5.065 -10.534 13.060 1.00 88.50 127 LEU A N 1
ATOM 1006 C CA . LEU A 1 127 ? -3.978 -11.381 12.542 1.00 88.50 127 LEU A CA 1
ATOM 1007 C C . LEU A 1 127 ? -2.591 -10.954 13.035 1.00 88.50 127 LEU A C 1
ATOM 1009 O O . LEU A 1 127 ? -1.769 -11.798 13.388 1.00 88.50 127 LEU A O 1
ATOM 1013 N N . PHE A 1 128 ? -2.343 -9.647 13.085 1.00 87.94 128 PHE A N 1
ATOM 1014 C CA . PHE A 1 128 ? -1.083 -9.072 13.560 1.00 87.94 128 PHE A CA 1
ATOM 1015 C C . PHE A 1 128 ? -1.188 -8.495 14.979 1.00 87.94 128 PHE A C 1
ATOM 1017 O O . PHE A 1 128 ? -0.224 -7.911 15.474 1.00 87.94 128 PHE A O 1
ATOM 1024 N N . SER A 1 129 ? -2.332 -8.680 15.644 1.00 86.62 129 SER A N 1
ATOM 1025 C CA . SER A 1 129 ? -2.539 -8.288 17.039 1.00 86.62 129 SER A CA 1
ATOM 1026 C C . SER A 1 129 ? -1.821 -9.235 18.006 1.00 86.62 129 SER A C 1
ATOM 1028 O O . SER A 1 129 ? -1.199 -10.232 17.610 1.00 86.62 129 SER A O 1
ATOM 1030 N N . SER A 1 130 ? -1.894 -8.914 19.301 1.00 86.62 130 SER A N 1
ATOM 1031 C CA . SER A 1 130 ? -1.309 -9.727 20.370 1.00 86.62 130 SER A CA 1
ATOM 1032 C C . SER A 1 130 ? -1.804 -11.180 20.324 1.00 86.62 130 SER A C 1
ATOM 1034 O O . SER A 1 130 ? -2.931 -11.456 19.914 1.00 86.62 130 SER A O 1
ATOM 1036 N N . THR A 1 131 ? -0.984 -12.129 20.789 1.00 83.88 131 THR A N 1
ATOM 1037 C CA . THR A 1 131 ? -1.352 -13.557 20.833 1.00 83.88 131 THR A CA 1
ATOM 1038 C C . THR A 1 131 ? -2.651 -13.803 21.601 1.00 83.88 131 THR A C 1
ATOM 1040 O O . THR A 1 131 ? -3.391 -14.720 21.263 1.00 83.88 131 THR A O 1
ATOM 1043 N N . ARG A 1 132 ? -2.941 -12.982 22.617 1.00 84.38 132 ARG A N 1
ATOM 1044 C CA . ARG A 1 132 ? -4.177 -13.072 23.398 1.00 84.38 132 ARG A CA 1
ATOM 1045 C C . ARG A 1 132 ? -5.399 -12.699 22.562 1.00 84.38 132 ARG A C 1
ATOM 1047 O O . ARG A 1 132 ? -6.358 -13.449 22.538 1.00 84.38 132 ARG A O 1
ATOM 1054 N N . GLU A 1 133 ? -5.332 -11.572 21.865 1.00 83.25 133 GLU A N 1
ATOM 1055 C CA . GLU A 1 133 ? -6.427 -11.044 21.041 1.00 83.25 133 GLU A CA 1
ATOM 1056 C C . GLU A 1 133 ? -6.668 -11.895 19.788 1.00 83.25 133 GLU A C 1
ATOM 1058 O O . GLU A 1 133 ? -7.796 -12.112 19.365 1.00 83.25 133 GLU A O 1
ATOM 1063 N N . ARG A 1 134 ? -5.601 -12.451 19.212 1.00 87.38 134 ARG A N 1
ATOM 1064 C CA . ARG A 1 134 ? -5.693 -13.340 18.048 1.00 87.38 134 ARG A CA 1
ATOM 1065 C C . ARG A 1 134 ? -6.347 -14.686 18.366 1.00 87.38 134 ARG A C 1
ATOM 1067 O O . ARG A 1 134 ? -6.984 -15.267 17.489 1.00 87.38 134 ARG A O 1
ATOM 1074 N N . ASN A 1 135 ? -6.142 -15.186 19.586 1.00 86.31 135 ASN A N 1
ATOM 1075 C CA . ASN A 1 135 ? -6.634 -16.481 20.061 1.00 86.31 135 ASN A CA 1
ATOM 1076 C C . ASN A 1 135 ? -7.820 -16.336 21.025 1.00 86.31 135 ASN A C 1
ATOM 1078 O O . ASN A 1 135 ? -8.044 -17.224 21.848 1.00 86.31 135 ASN A O 1
ATOM 1082 N N . ASP A 1 136 ? -8.540 -15.216 20.969 1.00 85.50 136 ASP A N 1
ATOM 1083 C CA . ASP A 1 136 ? -9.710 -15.019 21.813 1.00 85.50 136 ASP A CA 1
ATOM 1084 C C . ASP A 1 136 ? -10.778 -16.083 21.483 1.00 85.50 136 ASP A C 1
ATOM 1086 O O . ASP A 1 136 ? -11.139 -16.237 20.315 1.00 85.50 136 ASP A O 1
ATOM 1090 N N . PRO A 1 137 ? -11.273 -16.856 22.467 1.00 84.19 137 PRO A N 1
ATOM 1091 C CA . PRO A 1 137 ? -12.283 -17.883 22.227 1.00 84.19 137 PRO A CA 1
ATOM 1092 C C . PRO A 1 137 ? -13.658 -17.318 21.830 1.00 84.19 137 PRO A C 1
ATOM 1094 O O . PRO A 1 137 ? -14.488 -18.077 21.330 1.00 84.19 137 PRO A O 1
ATOM 1097 N N . GLU A 1 138 ? -13.926 -16.021 22.029 1.00 85.12 138 GLU A N 1
ATOM 1098 C CA . GLU A 1 138 ? -15.206 -15.400 21.666 1.00 85.12 138 GLU A CA 1
ATOM 1099 C C . GLU A 1 138 ? -15.413 -15.272 20.151 1.00 85.12 138 GLU A C 1
ATOM 1101 O O . GLU A 1 138 ? -16.542 -15.086 19.687 1.00 85.12 138 GLU A O 1
ATOM 1106 N N . HIS A 1 139 ? -14.345 -15.363 19.357 1.00 84.75 139 HIS A N 1
ATOM 1107 C CA . HIS A 1 139 ? -14.426 -15.256 17.909 1.00 84.75 139 HIS A CA 1
ATOM 1108 C C . HIS A 1 139 ? -13.403 -16.156 17.193 1.00 84.75 139 HIS A C 1
ATOM 1110 O O . HIS A 1 139 ? -12.362 -16.500 17.736 1.00 84.75 139 HIS A O 1
ATOM 1116 N N . PRO A 1 140 ? -13.661 -16.538 15.929 1.00 86.06 140 PRO A N 1
ATOM 1117 C CA . PRO A 1 140 ? -12.683 -17.204 15.081 1.00 86.06 140 PRO A CA 1
ATOM 1118 C C . PRO A 1 140 ? -11.298 -16.548 15.092 1.00 86.06 140 PRO A C 1
ATOM 1120 O O . PRO A 1 140 ? -11.167 -15.323 15.166 1.00 86.06 140 PRO A O 1
ATOM 1123 N N . TRP A 1 141 ? -10.276 -17.393 14.965 1.00 88.12 141 TRP A N 1
ATOM 1124 C CA . TRP A 1 141 ? -8.868 -17.015 15.021 1.00 88.12 141 TRP A CA 1
ATOM 1125 C C . TRP A 1 141 ? -8.529 -15.860 14.073 1.00 88.12 141 TRP A C 1
ATOM 1127 O O . TRP A 1 141 ? -8.866 -15.912 12.890 1.00 88.12 141 TRP A O 1
ATOM 1137 N N . ALA A 1 142 ? -7.823 -14.846 14.574 1.00 86.50 142 ALA A N 1
ATOM 1138 C CA . ALA A 1 142 ? -7.384 -13.679 13.801 1.00 86.50 142 ALA A CA 1
ATOM 1139 C C . ALA A 1 142 ? -8.501 -12.829 13.150 1.00 86.50 142 ALA A C 1
ATOM 1141 O O . ALA A 1 142 ? -8.193 -11.947 12.345 1.00 86.50 142 ALA A O 1
ATOM 1142 N N . LEU A 1 143 ? -9.777 -13.067 13.472 1.00 89.19 143 LEU A N 1
ATOM 1143 C CA . LEU A 1 143 ? -10.906 -12.270 12.987 1.00 89.19 143 LEU A CA 1
ATOM 1144 C C . LEU A 1 143 ? -11.484 -11.391 14.102 1.00 89.19 143 LEU A C 1
ATOM 1146 O O . LEU A 1 143 ? -11.258 -11.640 15.278 1.00 89.19 143 LEU A O 1
ATOM 1150 N N . ARG A 1 144 ? -12.264 -10.373 13.727 1.00 87.88 144 ARG A N 1
ATOM 1151 C CA . ARG A 1 144 ? -12.994 -9.506 14.668 1.00 87.88 144 ARG A CA 1
ATOM 1152 C C . ARG A 1 144 ? -14.291 -10.145 15.171 1.00 87.88 144 ARG A C 1
ATOM 1154 O O . ARG A 1 144 ? -14.836 -11.027 14.504 1.00 87.88 144 ARG A O 1
ATOM 1161 N N . ARG A 1 145 ? -14.814 -9.676 16.310 1.00 84.00 145 ARG A N 1
ATOM 1162 C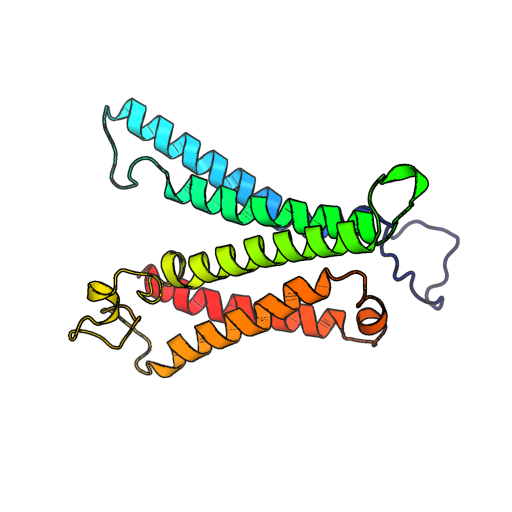 CA . ARG A 1 145 ? -16.038 -10.202 16.950 1.00 84.00 145 ARG A CA 1
ATOM 1163 C C . ARG A 1 145 ? -17.311 -9.951 16.134 1.00 84.00 145 ARG A C 1
ATOM 1165 O O . ARG A 1 145 ? -18.048 -10.896 15.869 1.00 84.00 145 ARG A O 1
ATOM 1172 N N . ASN A 1 146 ? -17.567 -8.701 15.744 1.00 84.31 146 ASN A N 1
ATOM 1173 C CA . ASN A 1 146 ? -18.748 -8.336 14.958 1.00 84.31 146 ASN A CA 1
ATOM 1174 C C . ASN A 1 146 ? -18.464 -8.527 13.464 1.00 84.31 146 ASN A C 1
ATOM 1176 O O . ASN A 1 146 ? -17.544 -7.907 12.941 1.00 84.31 146 ASN A O 1
ATOM 1180 N N . ARG A 1 147 ? -19.221 -9.394 12.788 1.00 88.31 147 ARG A N 1
ATOM 1181 C CA . ARG A 1 147 ? -19.045 -9.711 11.364 1.00 88.31 147 ARG A CA 1
ATOM 1182 C C . ARG A 1 147 ? -20.401 -9.865 10.694 1.00 88.31 147 ARG A C 1
ATOM 1184 O O . ARG A 1 147 ? -21.259 -10.573 11.216 1.00 88.31 147 ARG A O 1
ATOM 1191 N N . TYR A 1 148 ? -20.565 -9.251 9.531 1.00 86.31 148 TYR A N 1
ATOM 1192 C CA . TYR A 1 148 ? -21.775 -9.362 8.718 1.00 86.31 148 TYR A CA 1
ATOM 1193 C C . TYR A 1 148 ? -21.685 -10.513 7.711 1.00 86.31 148 TYR A C 1
ATOM 1195 O O . TYR A 1 148 ? -22.685 -11.189 7.445 1.00 86.31 148 TYR A O 1
ATOM 1203 N N . PHE A 1 149 ? -20.490 -10.801 7.180 1.00 86.44 149 PHE A N 1
ATOM 1204 C CA . PHE A 1 149 ? -20.296 -12.006 6.379 1.00 86.44 149 PHE A CA 1
ATOM 1205 C C . PHE A 1 149 ? -20.233 -13.219 7.309 1.00 86.44 149 PHE A C 1
ATOM 1207 O O . PHE A 1 149 ? -19.347 -13.352 8.152 1.00 86.44 149 PHE A O 1
ATOM 1214 N N . HIS A 1 150 ? -21.204 -14.117 7.159 1.00 82.06 150 HIS A N 1
ATOM 1215 C CA . HIS A 1 150 ? -21.349 -15.267 8.051 1.00 82.06 150 HIS A CA 1
ATOM 1216 C C . HIS A 1 150 ? -20.235 -16.307 7.834 1.00 82.06 150 HIS A C 1
ATOM 1218 O O . HIS A 1 150 ? -19.814 -16.976 8.778 1.00 82.06 150 HIS A O 1
ATOM 1224 N N . ALA A 1 151 ? -19.730 -16.422 6.602 1.00 89.88 151 ALA A N 1
ATOM 1225 C CA . ALA A 1 151 ? -18.650 -17.334 6.246 1.00 89.88 151 ALA A CA 1
ATOM 1226 C C . ALA A 1 151 ? -17.279 -16.725 6.585 1.00 89.88 151 ALA A C 1
ATOM 1228 O O . ALA A 1 151 ? -16.822 -15.774 5.947 1.00 89.88 151 ALA A O 1
ATOM 1229 N N . LYS A 1 152 ? -16.589 -17.308 7.572 1.00 88.75 152 LYS A N 1
ATOM 1230 C CA . LYS A 1 152 ? -15.227 -16.910 7.982 1.00 88.75 152 LYS A CA 1
ATOM 1231 C C . LYS A 1 152 ? -14.210 -17.062 6.844 1.00 88.75 152 LYS A C 1
ATOM 1233 O O . LYS A 1 152 ? -13.245 -16.310 6.758 1.00 88.75 152 LYS A O 1
ATOM 1238 N N . GLU A 1 153 ? -14.459 -18.011 5.947 1.00 92.38 153 GLU A N 1
ATOM 1239 C CA . GLU A 1 153 ? -13.650 -18.333 4.777 1.00 92.38 153 GLU A CA 1
ATOM 1240 C C . GLU A 1 153 ? -13.528 -17.132 3.836 1.00 92.38 153 GLU A C 1
ATOM 1242 O O . GLU A 1 153 ? -12.481 -16.950 3.219 1.00 92.38 153 GLU A O 1
ATOM 1247 N N . MET A 1 154 ? -14.549 -16.269 3.775 1.00 92.94 154 MET A N 1
ATOM 1248 C CA . MET A 1 154 ? -14.511 -15.059 2.953 1.00 92.94 154 MET A CA 1
ATOM 1249 C C . MET A 1 154 ? -13.433 -14.076 3.423 1.00 92.94 154 MET A C 1
ATOM 1251 O O . MET A 1 154 ? -12.768 -13.473 2.586 1.00 92.94 154 MET A O 1
ATOM 1255 N N . TYR A 1 155 ? -13.204 -13.954 4.735 1.00 92.38 155 TYR A N 1
ATOM 1256 C CA . TYR A 1 155 ? -12.174 -13.066 5.284 1.00 92.38 155 TYR A CA 1
ATOM 1257 C C . TYR A 1 155 ? -10.774 -13.590 4.981 1.00 92.38 155 TYR A C 1
ATOM 1259 O O . TYR A 1 155 ? -9.928 -12.853 4.483 1.00 92.38 155 TYR A O 1
ATOM 1267 N N . TYR A 1 156 ? -10.530 -14.881 5.220 1.00 93.38 156 TYR A N 1
ATOM 1268 C CA . TYR A 1 156 ? -9.236 -15.483 4.892 1.00 93.38 156 TYR A CA 1
ATOM 1269 C C . TYR A 1 156 ? -8.978 -15.471 3.380 1.00 93.38 156 TYR A C 1
ATOM 1271 O O . TYR A 1 156 ? -7.872 -15.153 2.951 1.00 93.38 156 TYR A O 1
ATOM 1279 N N . GLY A 1 157 ? -10.012 -15.728 2.573 1.00 94.06 157 GLY A N 1
ATOM 1280 C CA . GLY A 1 157 ? -9.957 -15.605 1.120 1.00 94.06 157 GLY A CA 1
ATOM 1281 C C . GLY A 1 157 ? -9.606 -14.188 0.671 1.00 94.06 157 GLY A C 1
ATOM 1282 O O . GLY A 1 157 ? -8.722 -14.023 -0.164 1.00 94.06 157 GLY A O 1
ATOM 1283 N N . ALA A 1 158 ? -10.218 -13.161 1.267 1.00 93.69 158 ALA A N 1
ATOM 1284 C CA . ALA A 1 158 ? -9.894 -11.766 0.978 1.00 93.69 158 ALA A CA 1
ATOM 1285 C C . ALA A 1 158 ? -8.438 -11.420 1.326 1.00 93.69 158 ALA A C 1
ATOM 1287 O O . ALA A 1 158 ? -7.770 -10.770 0.524 1.00 93.69 158 ALA A O 1
ATOM 1288 N N . ILE A 1 159 ? -7.914 -11.907 2.460 1.00 93.12 159 ILE A N 1
ATOM 1289 C CA . ILE A 1 159 ? -6.497 -11.745 2.831 1.00 93.12 159 ILE A CA 1
ATOM 1290 C C . ILE A 1 159 ? -5.584 -12.396 1.785 1.00 93.12 159 ILE A C 1
ATOM 1292 O O . ILE A 1 159 ? -4.635 -11.765 1.316 1.00 93.12 159 ILE A O 1
ATOM 1296 N N . CYS A 1 160 ? -5.864 -13.642 1.396 1.00 93.56 160 CYS A N 1
ATOM 1297 C CA . CYS A 1 160 ? -5.068 -14.355 0.397 1.00 93.56 160 CYS A CA 1
ATOM 1298 C C . CYS A 1 160 ? -5.114 -13.668 -0.974 1.00 93.56 160 CYS A C 1
ATOM 1300 O O . CYS A 1 160 ? -4.069 -13.477 -1.595 1.00 93.56 160 CYS A O 1
ATOM 1302 N N . ILE A 1 161 ? -6.300 -13.263 -1.434 1.00 93.62 161 ILE A N 1
ATOM 1303 C CA . ILE A 1 161 ? -6.479 -12.572 -2.716 1.00 93.62 161 ILE A CA 1
ATOM 1304 C C . ILE A 1 161 ? -5.770 -11.215 -2.696 1.00 93.62 161 ILE A C 1
ATOM 1306 O O . ILE A 1 161 ? -5.082 -10.888 -3.661 1.00 93.62 161 ILE A O 1
ATOM 1310 N N . ASP A 1 162 ? -5.878 -10.442 -1.610 1.00 92.94 162 ASP A N 1
ATOM 1311 C CA . ASP A 1 162 ? -5.167 -9.167 -1.495 1.00 92.94 162 ASP A CA 1
ATOM 1312 C C . ASP A 1 162 ? -3.652 -9.362 -1.551 1.00 92.94 162 ASP A C 1
ATOM 1314 O O . ASP A 1 162 ? -2.985 -8.657 -2.305 1.00 92.94 162 ASP A O 1
ATOM 1318 N N . LEU A 1 163 ? -3.115 -10.360 -0.841 1.00 91.75 163 LEU A N 1
ATOM 1319 C CA . LEU A 1 163 ? -1.693 -10.697 -0.886 1.00 91.75 163 LEU A CA 1
ATOM 1320 C C . LEU A 1 163 ? -1.239 -11.058 -2.308 1.00 91.75 163 LEU A C 1
ATOM 1322 O O . LEU A 1 163 ? -0.266 -10.490 -2.806 1.00 91.75 163 LEU A O 1
ATOM 1326 N N . MET A 1 164 ? -1.950 -11.972 -2.973 1.00 89.94 164 MET A N 1
ATOM 1327 C CA . MET A 1 164 ? -1.602 -12.437 -4.320 1.00 89.94 164 MET A CA 1
ATOM 1328 C C . MET A 1 164 ? -1.653 -11.297 -5.341 1.00 89.94 164 MET A C 1
ATOM 1330 O O . MET A 1 164 ? -0.688 -11.073 -6.071 1.00 89.94 164 MET A O 1
ATOM 1334 N N . LEU A 1 165 ? -2.754 -10.541 -5.362 1.00 89.75 165 LEU A N 1
ATOM 1335 C CA . LEU A 1 165 ? -2.946 -9.438 -6.305 1.00 89.75 165 LEU A CA 1
ATOM 1336 C C . LEU A 1 165 ? -2.071 -8.219 -5.974 1.00 89.75 165 LEU A C 1
ATOM 1338 O O . LEU A 1 165 ? -1.807 -7.387 -6.838 1.00 89.75 165 LEU A O 1
ATOM 1342 N N . ARG A 1 166 ? -1.548 -8.108 -4.750 1.00 86.62 166 ARG A N 1
ATOM 1343 C CA . ARG A 1 166 ? -0.535 -7.100 -4.415 1.00 86.62 166 ARG A CA 1
ATOM 1344 C C . ARG A 1 166 ? 0.820 -7.411 -5.017 1.00 86.62 166 ARG A C 1
ATOM 1346 O O . ARG A 1 166 ? 1.475 -6.498 -5.517 1.00 86.62 166 ARG A O 1
ATOM 1353 N N . CYS A 1 167 ? 1.222 -8.681 -5.016 1.00 83.50 167 CYS A N 1
ATOM 1354 C CA . CYS A 1 167 ? 2.441 -9.096 -5.702 1.00 83.50 167 CYS A CA 1
ATOM 1355 C C . CYS A 1 167 ? 2.377 -8.723 -7.189 1.00 83.50 167 CYS A C 1
ATOM 1357 O O . CYS A 1 167 ? 3.365 -8.254 -7.745 1.00 83.50 167 CYS A O 1
ATOM 1359 N N . THR A 1 168 ? 1.196 -8.819 -7.804 1.00 82.38 168 THR A N 1
ATOM 1360 C CA . THR A 1 168 ? 0.922 -8.379 -9.179 1.00 82.38 168 THR A CA 1
ATOM 1361 C C . THR A 1 168 ? 1.272 -6.904 -9.416 1.00 82.38 168 THR A C 1
ATOM 1363 O O . THR A 1 168 ? 1.916 -6.575 -10.415 1.00 82.38 168 THR A O 1
ATOM 1366 N N . TRP A 1 169 ? 0.939 -6.008 -8.480 1.00 78.12 169 TRP A N 1
ATOM 1367 C CA . TRP A 1 169 ? 1.325 -4.593 -8.562 1.00 78.12 169 TRP A CA 1
ATOM 1368 C C . TRP A 1 169 ? 2.847 -4.393 -8.479 1.00 78.12 169 TRP A C 1
ATOM 1370 O O . TRP A 1 169 ? 3.415 -3.614 -9.245 1.00 78.12 169 TRP A O 1
ATOM 1380 N N . SER A 1 170 ? 3.532 -5.130 -7.600 1.00 78.62 170 SER A N 1
ATOM 1381 C CA . SER A 1 170 ? 4.998 -5.107 -7.516 1.00 78.62 170 SER A CA 1
ATOM 1382 C C . SER A 1 170 ? 5.658 -5.633 -8.793 1.00 78.62 170 SER A C 1
ATOM 1384 O O . SER A 1 170 ? 6.638 -5.057 -9.264 1.00 78.62 170 SER A O 1
ATOM 1386 N N . PHE A 1 171 ? 5.094 -6.685 -9.394 1.00 74.31 171 PHE A N 1
ATOM 1387 C CA . PHE A 1 171 ? 5.567 -7.244 -10.659 1.00 74.31 171 PHE A CA 1
ATOM 1388 C C . PHE A 1 171 ? 5.397 -6.271 -11.828 1.00 74.31 171 PHE A C 1
ATOM 1390 O O . PHE A 1 171 ? 6.303 -6.173 -12.651 1.00 74.31 171 PHE A O 1
ATOM 1397 N N . LYS A 1 172 ? 4.315 -5.480 -11.868 1.00 74.81 172 LYS A N 1
ATOM 1398 C CA . LYS A 1 172 ? 4.107 -4.423 -12.879 1.00 74.81 172 LYS A CA 1
ATOM 1399 C C . LYS A 1 172 ? 5.231 -3.379 -12.891 1.00 74.81 172 LYS A C 1
ATOM 1401 O O . LYS A 1 172 ? 5.543 -2.807 -13.933 1.00 74.81 172 LYS A O 1
ATOM 1406 N N . LEU A 1 173 ? 5.814 -3.093 -11.729 1.00 72.62 173 LEU A N 1
ATOM 1407 C CA . LEU A 1 173 ? 6.908 -2.131 -11.590 1.00 72.62 173 LEU A CA 1
ATOM 1408 C C . LEU A 1 173 ? 8.284 -2.747 -11.871 1.00 72.62 173 LEU A C 1
ATOM 1410 O O . LEU A 1 173 ? 9.254 -2.001 -11.990 1.00 72.62 173 LEU A O 1
ATOM 1414 N N . SER A 1 174 ? 8.372 -4.075 -12.010 1.00 77.12 174 SER A N 1
ATOM 1415 C CA . SER A 1 174 ? 9.626 -4.763 -12.305 1.00 77.12 174 SER A CA 1
ATOM 1416 C C . SER A 1 174 ? 10.123 -4.409 -13.712 1.00 77.12 174 SER A C 1
ATOM 1418 O O . SER A 1 174 ? 9.448 -4.721 -14.693 1.00 77.12 174 SER A O 1
ATOM 1420 N N . PRO A 1 175 ? 11.323 -3.824 -13.848 1.00 62.22 175 PRO A N 1
ATOM 1421 C CA . PRO A 1 175 ? 11.896 -3.478 -15.151 1.00 62.22 175 PRO A CA 1
ATOM 1422 C C . PRO A 1 175 ? 12.309 -4.711 -15.969 1.00 62.22 175 PRO A C 1
ATOM 1424 O O . PRO A 1 175 ? 12.417 -4.639 -17.184 1.00 62.22 175 PRO A O 1
ATOM 1427 N N . HIS A 1 176 ? 12.496 -5.867 -15.325 1.00 61.47 176 HIS A N 1
ATOM 1428 C CA . HIS A 1 176 ? 12.875 -7.113 -16.006 1.00 61.47 176 HIS A CA 1
ATOM 1429 C C . HIS A 1 176 ? 11.675 -7.837 -16.643 1.00 61.47 176 HIS A C 1
ATOM 1431 O O . HIS A 1 176 ? 11.857 -8.809 -17.371 1.00 61.47 176 HIS A O 1
ATOM 1437 N N . LEU A 1 177 ? 10.447 -7.383 -16.365 1.00 56.59 177 LEU A N 1
ATOM 1438 C CA . LEU A 1 177 ? 9.205 -7.952 -16.899 1.00 56.59 177 LEU A CA 1
ATOM 1439 C C . LEU A 1 177 ? 8.593 -7.099 -18.019 1.00 56.59 177 L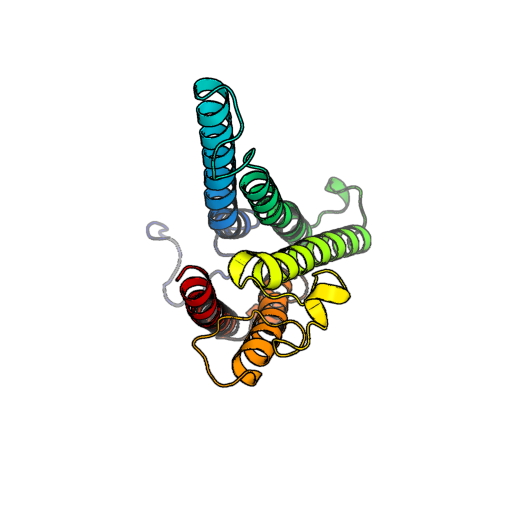EU A C 1
ATOM 1441 O O . LEU A 1 177 ? 7.465 -7.372 -18.431 1.00 56.59 177 LEU A O 1
ATOM 1445 N N . ASP A 1 178 ? 9.328 -6.126 -18.572 1.00 55.00 178 ASP A N 1
ATOM 1446 C CA . ASP A 1 178 ? 8.869 -5.350 -19.736 1.00 55.00 178 ASP A CA 1
ATOM 1447 C C . ASP A 1 178 ? 8.502 -6.265 -20.927 1.00 55.00 178 ASP A C 1
ATOM 1449 O O . ASP A 1 178 ? 7.568 -5.967 -21.665 1.00 55.00 178 ASP A O 1
ATOM 1453 N N . HIS A 1 179 ? 9.112 -7.452 -21.028 1.00 52.69 179 HIS A N 1
ATOM 1454 C CA . HIS A 1 179 ? 8.765 -8.463 -22.036 1.00 52.69 179 HIS A CA 1
ATOM 1455 C C . HIS A 1 179 ? 7.393 -9.134 -21.812 1.00 52.69 179 HIS A C 1
ATOM 1457 O O . HIS A 1 179 ? 6.779 -9.632 -22.749 1.00 52.69 179 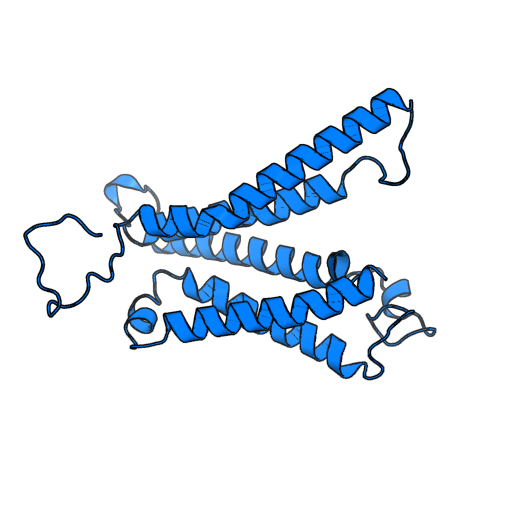HIS A O 1
ATOM 1463 N N . PHE A 1 180 ? 6.873 -9.154 -20.579 1.00 52.12 180 PHE A N 1
ATOM 1464 C CA . PHE A 1 180 ? 5.525 -9.664 -20.281 1.00 52.12 180 PHE A CA 1
ATOM 1465 C C . PHE A 1 180 ? 4.448 -8.611 -20.578 1.00 52.12 180 PHE A C 1
ATOM 1467 O O . PHE A 1 180 ? 3.323 -8.956 -20.934 1.00 52.12 180 PHE A O 1
ATOM 1474 N N . ASN A 1 181 ? 4.806 -7.323 -20.504 1.00 53.16 181 ASN A N 1
ATOM 1475 C CA . ASN A 1 181 ? 3.984 -6.224 -21.019 1.00 53.16 181 ASN A CA 1
ATOM 1476 C C . ASN A 1 181 ? 3.898 -6.224 -22.554 1.00 53.16 181 ASN A C 1
ATOM 1478 O O . ASN A 1 181 ? 3.023 -5.556 -23.107 1.00 53.16 181 ASN A O 1
ATOM 1482 N N . ASP A 1 182 ? 4.769 -6.974 -23.243 1.00 55.41 182 ASP A N 1
ATOM 1483 C CA . ASP A 1 182 ? 4.694 -7.135 -24.693 1.00 55.41 182 ASP A CA 1
ATOM 1484 C C . ASP A 1 182 ? 3.593 -8.101 -25.153 1.00 55.41 182 ASP A C 1
ATOM 1486 O O . ASP A 1 182 ? 3.203 -8.027 -26.326 1.00 55.41 182 ASP A O 1
ATOM 1490 N N . LEU A 1 183 ? 3.051 -8.931 -24.246 1.00 58.50 183 LEU A N 1
ATOM 1491 C CA . LEU A 1 183 ? 1.837 -9.713 -24.485 1.00 58.50 183 LEU A CA 1
ATOM 1492 C C . LEU A 1 183 ? 0.642 -8.767 -24.626 1.00 58.50 183 LEU A C 1
ATOM 1494 O O . LEU A 1 183 ? 0.296 -8.012 -23.714 1.00 58.50 183 LEU A O 1
ATOM 1498 N N . GLU A 1 184 ? 0.002 -8.828 -25.789 1.00 57.28 184 GLU A N 1
ATOM 1499 C CA . GLU A 1 184 ? -1.160 -8.028 -26.162 1.00 57.28 184 GLU A CA 1
ATOM 1500 C C . GLU A 1 184 ? -2.328 -8.302 -25.191 1.00 57.28 184 GLU A C 1
ATOM 1502 O O . GLU A 1 184 ? -3.035 -9.297 -25.301 1.00 57.28 184 GLU A O 1
ATOM 1507 N N . GLY A 1 185 ? -2.473 -7.447 -24.170 1.00 69.56 185 GLY A N 1
ATOM 1508 C CA . GLY A 1 185 ? -3.501 -7.559 -23.124 1.00 69.56 185 GLY A CA 1
ATOM 1509 C C . GLY A 1 185 ? -2.986 -7.769 -21.694 1.00 69.56 185 GLY A C 1
ATOM 1510 O O . GLY A 1 185 ? -3.776 -7.639 -20.760 1.00 69.56 185 GLY A O 1
ATOM 1511 N N . GLY A 1 186 ? -1.684 -8.008 -21.481 1.00 76.19 186 GLY A N 1
ATOM 1512 C CA . GLY A 1 186 ? -1.114 -8.225 -20.142 1.00 76.19 186 GLY A CA 1
ATOM 1513 C C . GLY A 1 186 ? -1.403 -7.068 -19.182 1.00 76.19 186 GLY A C 1
ATOM 1514 O O . GLY A 1 186 ? -2.002 -7.268 -18.129 1.00 76.19 186 GLY A O 1
ATOM 1515 N N . ILE A 1 187 ? -1.090 -5.833 -19.589 1.00 76.50 187 ILE A N 1
ATOM 1516 C CA . ILE A 1 187 ? -1.370 -4.624 -18.793 1.00 76.50 187 ILE A CA 1
ATOM 1517 C C . ILE A 1 187 ? -2.866 -4.508 -18.468 1.00 76.50 187 ILE A C 1
ATOM 1519 O O . ILE A 1 187 ? -3.219 -4.241 -17.325 1.00 76.50 187 ILE A O 1
ATOM 1523 N N . PHE A 1 188 ? -3.749 -4.753 -19.442 1.00 82.75 188 PHE A N 1
ATOM 1524 C CA . PHE A 1 188 ? -5.199 -4.670 -19.237 1.00 82.75 188 PHE A CA 1
ATOM 1525 C C . PHE A 1 188 ? -5.690 -5.656 -18.170 1.00 82.75 188 PHE A C 1
ATOM 1527 O O . PHE A 1 188 ? -6.432 -5.264 -17.270 1.00 82.75 188 PHE A O 1
ATOM 1534 N N . VAL A 1 189 ? -5.243 -6.915 -18.228 1.00 84.56 189 VAL A N 1
ATOM 1535 C CA . VAL A 1 189 ? -5.594 -7.930 -17.223 1.00 84.56 189 VAL A CA 1
ATOM 1536 C C . VAL A 1 189 ? -5.077 -7.527 -15.842 1.00 84.56 189 VAL A C 1
ATOM 1538 O O . VAL A 1 189 ? -5.804 -7.652 -14.860 1.00 84.56 189 VAL A O 1
ATOM 1541 N N . MET A 1 190 ? -3.860 -6.987 -15.754 1.00 82.44 190 MET A N 1
ATOM 1542 C CA . MET A 1 190 ? -3.283 -6.524 -14.486 1.00 82.44 190 MET A CA 1
ATOM 1543 C C . MET A 1 190 ? -4.090 -5.361 -13.885 1.00 82.44 190 MET A C 1
ATOM 1545 O O . MET A 1 190 ? -4.336 -5.354 -12.680 1.00 82.44 190 MET A O 1
ATOM 1549 N N . GLU A 1 191 ? -4.556 -4.411 -14.707 1.00 85.94 191 GLU A N 1
ATOM 1550 C CA . GLU A 1 191 ? -5.447 -3.334 -14.246 1.00 85.94 191 GLU A CA 1
ATOM 1551 C C . GLU A 1 191 ? -6.814 -3.869 -13.803 1.00 85.94 191 GLU A C 1
ATOM 1553 O O . GLU A 1 191 ? -7.326 -3.458 -12.763 1.00 85.94 191 GLU A O 1
ATOM 1558 N N . LEU A 1 192 ? -7.397 -4.816 -14.546 1.00 89.75 192 LEU A N 1
ATOM 1559 C CA . LEU A 1 192 ? -8.671 -5.437 -14.179 1.00 89.75 192 LEU A CA 1
ATOM 1560 C C . LEU A 1 192 ? -8.570 -6.172 -12.836 1.00 89.75 192 LEU A C 1
ATOM 1562 O O . LEU A 1 192 ? -9.462 -6.054 -11.995 1.00 89.75 192 LEU A O 1
ATOM 1566 N N . LEU A 1 193 ? -7.469 -6.892 -12.612 1.00 90.44 193 LEU A N 1
ATOM 1567 C CA . LEU A 1 193 ? -7.190 -7.563 -11.346 1.00 90.44 193 LEU A CA 1
ATOM 1568 C C . LEU A 1 193 ? -7.008 -6.566 -10.194 1.00 90.44 193 LEU A C 1
ATOM 1570 O O . LEU A 1 193 ? -7.532 -6.802 -9.107 1.00 90.44 193 LEU A O 1
ATOM 1574 N N . GLU A 1 194 ? -6.331 -5.436 -10.410 1.00 90.12 194 GLU A N 1
ATOM 1575 C CA . GLU A 1 194 ? -6.219 -4.383 -9.389 1.00 90.12 194 GLU A CA 1
ATOM 1576 C C . GLU A 1 194 ? -7.589 -3.762 -9.065 1.00 90.12 194 GLU A C 1
ATOM 1578 O O . GLU A 1 194 ? -7.899 -3.533 -7.893 1.00 90.12 194 GLU A O 1
ATOM 1583 N N . VAL A 1 195 ? -8.447 -3.544 -10.069 1.00 91.81 195 VAL A N 1
ATOM 1584 C CA . VAL A 1 195 ? -9.827 -3.072 -9.856 1.00 91.81 195 VAL A CA 1
ATOM 1585 C C . VAL A 1 195 ? -10.629 -4.087 -9.044 1.00 91.81 195 VAL A C 1
ATOM 1587 O O . VAL A 1 195 ? -11.262 -3.709 -8.056 1.00 91.81 195 VAL A O 1
ATOM 1590 N N . LEU A 1 196 ? -10.564 -5.374 -9.399 1.00 92.56 196 LEU A N 1
ATOM 1591 C CA . LEU A 1 196 ? -11.230 -6.446 -8.657 1.00 92.56 196 LEU A CA 1
ATOM 1592 C C . LEU A 1 196 ? -10.738 -6.510 -7.205 1.00 92.56 196 LEU A C 1
ATOM 1594 O O . LEU A 1 196 ? -11.546 -6.603 -6.283 1.00 92.56 196 LEU A O 1
ATOM 1598 N N . ARG A 1 197 ? -9.425 -6.391 -6.979 1.00 93.38 197 ARG A N 1
ATOM 1599 C CA . ARG A 1 197 ? -8.839 -6.356 -5.633 1.00 93.38 197 ARG A CA 1
ATOM 1600 C C . ARG A 1 197 ? -9.412 -5.210 -4.800 1.00 93.38 197 ARG A C 1
ATOM 1602 O O . ARG A 1 197 ? -9.810 -5.415 -3.656 1.00 93.38 197 ARG A O 1
ATOM 1609 N N . ARG A 1 198 ? -9.483 -4.001 -5.369 1.00 92.88 198 ARG A N 1
ATOM 1610 C CA . ARG A 1 198 ? -10.058 -2.816 -4.706 1.00 92.88 198 ARG A CA 1
ATOM 1611 C C . ARG A 1 198 ? -11.548 -2.973 -4.430 1.00 92.88 198 ARG A C 1
ATOM 1613 O O . ARG A 1 198 ? -12.009 -2.540 -3.375 1.00 92.88 198 ARG A O 1
ATOM 1620 N N . TRP A 1 199 ? -12.274 -3.594 -5.354 1.00 93.75 199 TRP A N 1
ATOM 1621 C CA . TRP A 1 199 ? -13.688 -3.913 -5.198 1.00 93.75 199 TRP A CA 1
ATOM 1622 C C . TRP A 1 199 ? -13.920 -4.895 -4.048 1.00 93.75 199 TRP A C 1
ATOM 1624 O O . TRP A 1 199 ? -14.785 -4.650 -3.223 1.00 93.75 199 TRP A O 1
ATOM 1634 N N . ILE A 1 200 ? -13.104 -5.940 -3.898 1.00 93.62 200 ILE A N 1
ATOM 1635 C CA . ILE A 1 200 ? -13.181 -6.821 -2.721 1.00 93.62 200 ILE A CA 1
ATOM 1636 C C . ILE A 1 200 ? -12.855 -6.023 -1.451 1.00 93.62 200 ILE A C 1
ATOM 1638 O O . ILE A 1 200 ? -13.632 -6.019 -0.499 1.00 93.62 200 ILE A O 1
ATOM 1642 N N . TRP A 1 201 ? -11.738 -5.289 -1.454 1.00 94.62 201 TRP A N 1
ATOM 1643 C CA . TRP A 1 201 ? -11.268 -4.526 -0.296 1.00 94.62 201 TRP A CA 1
ATOM 1644 C C . TRP A 1 201 ? -12.300 -3.523 0.238 1.00 94.62 201 TRP A C 1
ATOM 1646 O O . TRP A 1 201 ? -12.399 -3.366 1.457 1.00 94.62 201 TRP A O 1
ATOM 1656 N N . ILE A 1 202 ? -13.079 -2.864 -0.634 1.00 94.19 202 ILE A N 1
ATOM 1657 C CA . ILE A 1 202 ? -14.041 -1.841 -0.199 1.00 94.19 202 ILE A CA 1
ATOM 1658 C C . ILE A 1 202 ? -15.210 -2.440 0.583 1.00 94.19 202 ILE A C 1
ATOM 1660 O O . ILE A 1 202 ? -15.655 -1.808 1.534 1.00 94.19 202 ILE A O 1
ATOM 1664 N N . PHE A 1 203 ? -15.670 -3.653 0.255 1.00 93.06 203 PHE A N 1
ATOM 1665 C CA . PHE A 1 203 ? -16.762 -4.287 1.001 1.00 93.06 203 PHE A CA 1
ATOM 1666 C C . PHE A 1 203 ? -16.364 -4.585 2.437 1.00 93.06 203 PHE A C 1
ATOM 1668 O O . PHE A 1 203 ? -17.083 -4.196 3.350 1.00 93.06 203 PHE A O 1
ATOM 1675 N N . PHE A 1 204 ? -15.203 -5.208 2.636 1.00 91.50 204 PHE A N 1
ATOM 1676 C CA . PHE A 1 204 ? -14.703 -5.510 3.977 1.00 91.50 204 PHE A CA 1
ATOM 1677 C C . PHE A 1 204 ? -14.387 -4.241 4.767 1.00 91.50 204 PHE A C 1
ATOM 1679 O O . PHE A 1 204 ? -14.665 -4.174 5.955 1.00 91.50 204 PHE A O 1
ATOM 1686 N N . ARG A 1 205 ? -13.869 -3.194 4.114 1.00 92.50 205 ARG A N 1
ATOM 1687 C CA . ARG A 1 205 ? -13.654 -1.905 4.778 1.00 92.50 205 ARG A CA 1
ATOM 1688 C C . ARG A 1 205 ? -14.961 -1.264 5.234 1.00 92.50 205 ARG A C 1
ATOM 1690 O O . ARG A 1 205 ? -15.044 -0.800 6.364 1.00 92.50 205 ARG A O 1
ATOM 1697 N N . VAL A 1 206 ? -15.953 -1.196 4.347 1.00 91.44 206 VAL A N 1
ATOM 1698 C CA . VAL A 1 206 ? -17.260 -0.620 4.679 1.00 91.44 206 VAL A CA 1
ATOM 1699 C C . VAL A 1 206 ? -17.872 -1.403 5.832 1.00 91.44 206 VAL A C 1
ATOM 1701 O O . VAL A 1 206 ? -18.287 -0.804 6.810 1.00 91.44 206 VAL A O 1
ATOM 1704 N N . GLU A 1 207 ? -17.838 -2.732 5.770 1.00 90.12 207 GLU A N 1
ATOM 1705 C CA . GLU A 1 207 ? -18.290 -3.611 6.849 1.00 90.12 207 GLU A CA 1
ATOM 1706 C C . GLU A 1 207 ? -17.616 -3.315 8.202 1.00 90.12 207 GLU A C 1
ATOM 1708 O O . GLU A 1 207 ? -18.232 -3.497 9.251 1.00 90.12 207 GLU A O 1
ATOM 1713 N N . THR A 1 208 ? -16.354 -2.886 8.192 1.00 86.56 208 THR A N 1
ATOM 1714 C CA . THR A 1 208 ? -15.610 -2.508 9.397 1.00 86.56 208 THR A CA 1
ATOM 1715 C C . THR A 1 208 ? -16.014 -1.147 9.963 1.00 86.56 208 THR A C 1
ATOM 1717 O O . THR A 1 208 ? -15.947 -0.955 11.174 1.00 86.56 208 THR A O 1
ATOM 1720 N N . GLU A 1 209 ? -16.446 -0.212 9.116 1.00 84.25 209 GLU A N 1
ATOM 1721 C CA . GLU A 1 209 ? -16.847 1.144 9.515 1.00 84.25 209 GLU A CA 1
ATOM 1722 C C . GLU A 1 209 ? -18.305 1.227 10.048 1.00 84.25 209 GLU A C 1
ATOM 1724 O O . GLU A 1 209 ? -18.655 2.252 10.638 1.00 84.25 209 GLU A O 1
ATOM 1729 N N . TRP A 1 210 ? -19.127 0.175 9.881 1.00 68.69 210 TRP A N 1
ATOM 1730 C CA . TRP A 1 210 ? -20.519 0.056 10.374 1.00 68.69 210 TRP A CA 1
ATOM 1731 C C . TRP A 1 210 ? -20.649 -0.793 11.646 1.00 68.69 210 TRP A C 1
ATOM 1733 O O . TRP A 1 210 ? -21.451 -0.394 12.520 1.00 68.69 210 TRP A O 1
#

Organism: Aureobasidium pullulans (NCBI:txid5580)

pLDDT: mean 85.32, std 11.91, range [44.78, 98.0]

Secondary structure (DSSP, 8-state):
----TT--TTSPP-TTTTHHHHHHHHHHHHHHHHHHHHHHHHHHHHHHHHHHTS-BTTBTSHHHHHHHHHHHTHHHHHHHHHHHHT--HHHH-S-HHHHHHHHHHHHHHHHHHHHHHIIIIIS--GGGS-HHHHT-TTSSTTS-S--S-S-HHHHHHHHHHHHHHHHHHHHHT-GGGTTTTTSTTHHHHHHHHHHHHHHHHHHHHHHHH-

Foldseek 3Di:
DPDDPPDDPPPDDDPCVPHLPPVLVVVLVVLVVLLVVLVVVLVVQCVVQVVVVHADPCGNSVVSVLSSVLSVLVNLLSVLLSCLLVPDCVPPVDDSVRSVVSNVVSLVVNLVSVLCCLLCPLLVWCLVPDPCVQPPPCDDGRGDNDFPPPDPVLSVVLSVLLSVLSVLVSLVSDSVCVVVVVPPCSVVVNVVSVVVNVVSSVVSSVRRVD

InterPro domains:
  IPR004342 EXS, C-terminal [PF03124] (14-210)
  IPR004342 EXS, C-terminal [PS51380] (14-210)

Sequence (210 aa):
MFFSSGRSSTEKPDRQAGGQYLVPCIIAIPSMIRLRQCLIEYFRVRKANKKAGGTGAHGWGGQHLANALKYSSAFPVIILSALMRGYDPAKIGMSETGLFRLWLFFVFVNSFYSIYWDVTKDWDLSLFSSTRERNDPEHPWALRRNRYFHAKEMYYGAICIDLMLRCTWSFKLSPHLDHFNDLEGGIFVMELLEVLRRWIWIFFRVETEW

Radius of gyration: 21.17 Å; chains: 1; bounding box: 50×43×64 Å